Protein AF-C6S776-F1 (afdb_monomer_lite)

Sequence (290 aa):
MRRICRQISAYKSDSSRKRRAVGCPQRRYPGGKRRLPNLFGQRRLLGRYQPFKKRGGGILFDLQQLADKKVDLILHPSSLNYHVIPKGADFSDNDFVRHFETLVEGRYYIANAWTKIVRREIIIKNNLFFPKGYIHEDFPYSLQLARFIKTFAFYDNPFYQYRVLGNSISHNIKYKNFSDMLAHLDRGVDFLVENKNSPIYGGLQKFVFDNIGYLRSILVRLYFSKNIIVIYRKYFSFKEKCRKIFGAKAIRPVFIGKTAFIIGLPILRLLVPPMLYPAIKAVYQKFFSE

Foldseek 3Di:
DVVVVVVVPPPDDDPDDDDDDDDDDDDDDDDDDPDDDDPPVPPPPPPPDDPPPPPPDDDVVVVVVVVVVVFFKEFEAAPVGDFDQPPPDDCPVQFCLVCLQVCVVSVSQALAPVRMDGDVCLCVVVVLDFDPPAPSSSLLSSLVSSLRGGGYYYDYDHPDYDDDDCPDCVNDQDPRNLVRLLVSLLVLVVVLVVCVVRSNSNSSVSNSLVSLVVSQVSLLVCCVPPCNLVSVVSNVVSLVVCCVVPNPVVSVVSDDDPVNVVVVNCVCVVPDPPVCVVVVVVVCCVRPVD

Radius of gyration: 23.35 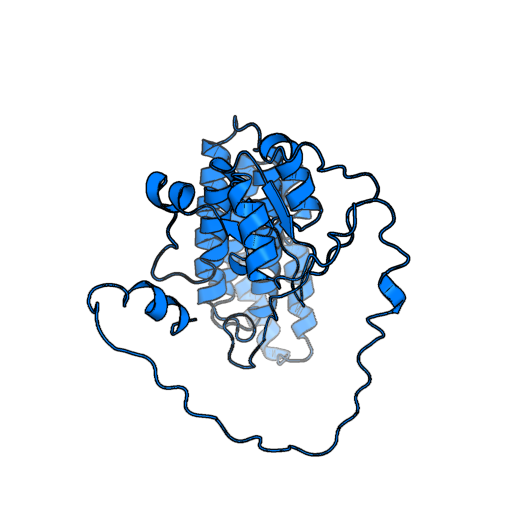Å; chains: 1; bounding box: 56×58×62 Å

pLDDT: mean 73.8, std 25.46, range [22.41, 98.31]

Structure (mmCIF, N/CA/C/O backbone):
data_AF-C6S776-F1
#
_entry.id   AF-C6S776-F1
#
loop_
_atom_site.group_PDB
_atom_site.id
_atom_site.type_symbol
_atom_site.label_atom_id
_atom_site.label_alt_id
_atom_site.label_comp_id
_atom_site.label_asym_id
_atom_site.label_entity_id
_atom_site.label_seq_id
_atom_site.pdbx_PDB_ins_code
_atom_site.Cartn_x
_atom_site.Cartn_y
_atom_site.Cartn_z
_atom_site.occupancy
_atom_site.B_iso_or_equiv
_atom_site.auth_seq_id
_atom_site.auth_comp_id
_atom_site.auth_asym_id
_atom_site.auth_atom_id
_atom_site.pdbx_PDB_model_num
ATOM 1 N N . MET A 1 1 ? -0.048 -20.567 -3.537 1.00 38.09 1 MET A N 1
ATOM 2 C CA . MET A 1 1 ? -1.246 -19.695 -3.549 1.00 38.09 1 MET A CA 1
ATOM 3 C C . MET A 1 1 ? -2.520 -20.383 -4.054 1.00 38.09 1 MET A C 1
ATOM 5 O O . MET A 1 1 ? -3.527 -20.264 -3.378 1.00 38.09 1 MET A O 1
ATOM 9 N N . ARG A 1 2 ? -2.505 -21.212 -5.118 1.00 25.17 2 ARG A N 1
ATOM 10 C CA . ARG A 1 2 ? -3.719 -21.915 -5.621 1.00 25.17 2 ARG A CA 1
ATOM 11 C C . ARG A 1 2 ? -4.410 -22.910 -4.658 1.00 25.17 2 ARG A C 1
ATOM 13 O O . ARG A 1 2 ? -5.533 -23.313 -4.934 1.00 25.17 2 ARG A O 1
ATOM 20 N N . ARG A 1 3 ? -3.780 -23.307 -3.542 1.00 25.11 3 ARG A N 1
ATOM 21 C CA . ARG A 1 3 ? -4.387 -24.207 -2.533 1.00 25.11 3 ARG A CA 1
ATOM 22 C C . ARG A 1 3 ? -5.095 -23.492 -1.373 1.00 25.11 3 ARG A C 1
ATOM 24 O O . ARG A 1 3 ? -5.920 -24.125 -0.734 1.00 25.11 3 ARG A O 1
ATOM 31 N N . ILE A 1 4 ? -4.843 -22.199 -1.139 1.00 35.41 4 ILE A N 1
ATOM 32 C CA . ILE A 1 4 ? -5.468 -21.463 -0.020 1.00 35.41 4 ILE A CA 1
ATOM 33 C C . ILE A 1 4 ? -6.877 -20.974 -0.405 1.00 35.41 4 ILE A C 1
ATOM 35 O O . ILE A 1 4 ? -7.789 -21.022 0.411 1.00 35.41 4 ILE A O 1
ATOM 39 N N . CYS A 1 5 ? -7.126 -20.660 -1.683 1.00 28.23 5 CYS A N 1
ATOM 40 C CA . CYS A 1 5 ? -8.466 -20.275 -2.151 1.00 28.23 5 CYS A CA 1
ATOM 41 C C . CYS A 1 5 ? -9.499 -21.419 -2.154 1.00 28.23 5 CYS A C 1
ATOM 43 O O . CYS A 1 5 ? -10.692 -21.144 -2.238 1.00 28.23 5 CYS A O 1
ATOM 45 N N . ARG A 1 6 ? -9.090 -22.696 -2.054 1.00 25.09 6 ARG A N 1
ATOM 46 C CA . ARG A 1 6 ? -10.046 -23.823 -2.020 1.00 25.09 6 ARG A CA 1
ATOM 47 C C . ARG A 1 6 ? -10.704 -24.034 -0.654 1.00 25.09 6 ARG A C 1
ATOM 49 O O . ARG A 1 6 ? -11.762 -24.646 -0.607 1.00 25.09 6 ARG A O 1
ATOM 56 N N . GLN A 1 7 ? -10.146 -23.500 0.434 1.00 27.08 7 GLN A N 1
ATOM 57 C CA . GLN A 1 7 ? -10.727 -23.690 1.772 1.00 27.08 7 GLN A CA 1
ATOM 58 C C . GLN A 1 7 ? -11.920 -22.775 2.082 1.00 27.08 7 GLN A C 1
ATOM 60 O O . GLN A 1 7 ? -12.657 -23.057 3.018 1.00 27.08 7 GLN A O 1
ATOM 65 N N . ILE A 1 8 ? -12.175 -21.739 1.276 1.00 29.45 8 ILE A N 1
ATOM 66 C CA . ILE A 1 8 ? -13.317 -20.828 1.486 1.00 29.45 8 ILE A CA 1
ATOM 67 C C . ILE A 1 8 ? -14.563 -21.273 0.688 1.00 29.45 8 ILE A C 1
ATOM 69 O O . ILE A 1 8 ? -15.671 -20.853 0.994 1.00 29.45 8 ILE A O 1
ATOM 73 N N . SER A 1 9 ? -14.425 -22.190 -0.281 1.00 27.20 9 SER A N 1
ATOM 74 C CA . SER A 1 9 ? -15.539 -22.632 -1.144 1.00 27.20 9 SER A CA 1
ATOM 75 C C . SER A 1 9 ? -16.202 -23.958 -0.731 1.00 27.20 9 SER A C 1
ATOM 77 O O . SER A 1 9 ? -17.130 -24.387 -1.409 1.00 27.20 9 SER A O 1
ATOM 79 N N . ALA A 1 10 ? -15.750 -24.615 0.343 1.00 26.83 10 ALA A N 1
ATOM 80 C CA . ALA A 1 10 ? -16.214 -25.955 0.735 1.00 26.83 10 ALA A CA 1
ATOM 81 C C . ALA A 1 10 ? -17.032 -25.995 2.043 1.00 26.83 10 ALA A C 1
ATOM 83 O O . ALA A 1 10 ? -17.174 -27.053 2.641 1.00 26.83 10 ALA A O 1
ATOM 84 N N . TYR A 1 11 ? -17.580 -24.862 2.495 1.00 28.94 11 TYR A N 1
ATOM 85 C CA . TYR A 1 11 ? -18.523 -24.808 3.623 1.00 28.94 11 TYR A CA 1
ATOM 86 C C . TYR A 1 11 ? -19.949 -24.541 3.118 1.00 28.94 11 TYR A C 1
ATOM 88 O O . TYR A 1 11 ? -20.577 -23.528 3.417 1.00 28.94 11 TYR A O 1
ATOM 96 N N . LYS A 1 12 ? -20.453 -25.462 2.298 1.00 33.00 12 LYS A N 1
ATOM 97 C CA . LYS A 1 12 ? -21.887 -25.716 2.131 1.00 33.00 12 LYS A CA 1
ATOM 98 C C . LYS A 1 12 ? -22.062 -27.232 2.192 1.00 33.00 12 LYS A C 1
ATOM 100 O O . LYS A 1 12 ? -21.299 -27.935 1.543 1.00 33.00 12 LYS A O 1
ATOM 105 N N . SER A 1 13 ? -23.027 -27.654 3.011 1.00 33.06 13 SER A N 1
ATOM 106 C CA . SER A 1 13 ? -23.414 -29.030 3.363 1.00 33.06 13 SER A CA 1
ATOM 107 C C . SER A 1 13 ? -22.316 -29.896 3.989 1.00 33.06 13 SER A C 1
ATOM 109 O O . SER A 1 13 ? -21.469 -30.420 3.279 1.00 33.06 13 SER A O 1
ATOM 111 N N . ASP A 1 14 ? -22.350 -30.074 5.311 1.00 26.23 14 ASP A N 1
ATOM 112 C CA . ASP A 1 14 ? -22.746 -31.366 5.894 1.00 26.23 14 ASP A CA 1
ATOM 113 C C . ASP A 1 14 ? -22.776 -31.252 7.430 1.00 26.23 14 ASP A C 1
ATOM 115 O O . ASP A 1 14 ? -21.751 -31.182 8.114 1.00 26.23 14 ASP A O 1
ATOM 119 N N . SER A 1 15 ? -23.982 -31.160 7.977 1.00 31.05 15 SER A N 1
ATOM 120 C CA . SER A 1 15 ? -24.257 -31.168 9.408 1.00 31.05 15 SER A CA 1
ATOM 121 C C . SER A 1 15 ? -24.559 -32.597 9.846 1.00 31.05 15 SER A C 1
ATOM 123 O O . SER A 1 15 ? -25.720 -32.944 10.016 1.00 31.05 15 SER A O 1
ATOM 125 N N . SER A 1 16 ? -23.534 -33.434 10.015 1.00 30.77 16 SER A N 1
ATOM 126 C CA . SER A 1 16 ? -23.521 -34.550 10.977 1.00 30.77 16 SER A CA 1
ATOM 127 C C . SER A 1 16 ? -22.257 -35.402 10.819 1.00 30.77 16 SER A C 1
ATOM 129 O O . SER A 1 16 ? -22.115 -36.139 9.854 1.00 30.77 16 SER A O 1
ATOM 131 N N . ARG A 1 17 ? -21.346 -35.383 11.804 1.00 28.30 17 ARG A N 1
ATOM 132 C CA . ARG A 1 17 ? -20.657 -36.607 12.269 1.00 28.30 17 ARG A CA 1
ATOM 133 C C . ARG A 1 17 ? -19.819 -36.365 13.522 1.00 28.30 17 ARG A C 1
ATOM 135 O O . ARG A 1 17 ? -19.062 -35.408 13.641 1.00 28.30 17 ARG A O 1
ATOM 142 N N . LYS A 1 18 ? -20.032 -37.273 14.474 1.00 30.34 18 LYS A N 1
ATOM 143 C CA . LYS A 1 18 ? -19.481 -37.328 15.830 1.00 30.34 18 LYS A CA 1
ATOM 144 C C . LYS A 1 18 ? -17.962 -37.571 15.842 1.00 30.34 18 LYS A C 1
ATOM 146 O O . LYS A 1 18 ? -17.399 -38.191 14.946 1.00 30.34 18 LYS A O 1
ATOM 151 N N . ARG A 1 19 ? -17.349 -37.109 16.936 1.00 32.25 19 ARG A N 1
ATOM 152 C CA . ARG A 1 19 ? -15.946 -37.254 17.365 1.00 32.25 19 ARG A CA 1
ATOM 153 C C . ARG A 1 19 ? -15.380 -38.673 17.190 1.00 32.25 19 ARG A C 1
ATOM 155 O O . ARG A 1 19 ? -16.006 -39.618 17.658 1.00 32.25 19 ARG A O 1
ATOM 162 N N . ARG A 1 20 ? -14.125 -38.779 16.730 1.00 24.38 20 ARG A N 1
ATOM 163 C CA . ARG A 1 20 ? -13.103 -39.705 17.270 1.00 24.38 20 ARG A CA 1
ATOM 164 C C . ARG A 1 20 ? -11.722 -39.055 17.171 1.00 24.38 20 ARG A C 1
ATOM 166 O O . ARG A 1 20 ? -11.299 -38.652 16.093 1.00 24.38 20 ARG A O 1
ATOM 173 N N . ALA A 1 21 ? -11.049 -38.936 18.312 1.00 28.30 21 ALA A N 1
ATOM 174 C CA . ALA A 1 21 ? -9.637 -38.595 18.388 1.00 28.30 21 ALA A CA 1
ATOM 175 C C . ALA A 1 21 ? -8.820 -39.830 17.988 1.00 28.30 21 ALA A C 1
ATOM 177 O O . ALA A 1 21 ? -9.004 -40.898 18.567 1.00 28.30 21 ALA A O 1
ATOM 178 N N . VAL A 1 22 ? -7.935 -39.685 17.005 1.00 27.81 22 VAL A N 1
ATOM 179 C CA . VAL A 1 22 ? -6.934 -40.699 16.663 1.00 27.81 22 VAL A CA 1
ATOM 180 C C . VAL A 1 22 ? -5.573 -40.037 16.837 1.00 27.81 22 VAL A C 1
ATOM 182 O O . VAL A 1 22 ? -5.270 -39.041 16.179 1.00 27.81 22 VAL A O 1
ATOM 185 N N . GLY A 1 23 ? -4.801 -40.540 17.801 1.00 26.55 23 GLY A N 1
ATOM 186 C CA . GLY A 1 23 ? -3.455 -40.069 18.107 1.00 26.55 23 GLY A CA 1
ATOM 187 C C . GLY A 1 23 ? -2.515 -40.269 16.920 1.00 26.55 23 GLY A C 1
ATOM 188 O O . GLY A 1 23 ? -2.548 -41.305 16.261 1.00 26.55 23 GLY A O 1
ATOM 189 N N . CYS A 1 24 ? -1.675 -39.270 16.649 1.00 22.45 24 CYS A N 1
ATOM 190 C CA . CYS A 1 24 ? -0.656 -39.339 15.606 1.00 22.45 24 CYS A CA 1
ATOM 191 C C . CYS A 1 24 ? 0.729 -39.505 16.267 1.00 22.45 24 CYS A C 1
ATOM 193 O O . CYS A 1 24 ? 1.030 -38.766 17.210 1.00 22.45 24 CYS A O 1
ATOM 195 N N . PRO A 1 25 ? 1.563 -40.466 15.829 1.00 23.92 25 PRO A N 1
ATOM 196 C CA . PRO A 1 25 ? 2.769 -40.861 16.548 1.00 23.92 25 PRO A CA 1
ATOM 197 C C . PRO A 1 25 ? 3.911 -39.852 16.373 1.00 23.92 25 PRO A C 1
ATOM 199 O O . PRO A 1 25 ? 4.156 -39.328 15.285 1.00 23.92 25 PRO A O 1
ATOM 202 N N . GLN A 1 26 ? 4.652 -39.609 17.458 1.00 25.73 26 GLN A N 1
ATOM 203 C CA . GLN A 1 26 ? 5.865 -38.794 17.449 1.00 25.73 26 GLN A CA 1
ATOM 204 C C . GLN A 1 26 ? 6.984 -39.503 16.668 1.00 25.73 26 GLN A C 1
ATOM 206 O O . GLN A 1 26 ? 7.500 -40.526 17.112 1.00 25.73 26 GLN A O 1
ATOM 211 N N . ARG A 1 27 ? 7.422 -38.932 15.538 1.00 25.22 27 ARG A N 1
ATOM 212 C CA . ARG A 1 27 ? 8.722 -39.261 14.930 1.00 25.22 27 ARG A CA 1
ATOM 213 C C . ARG A 1 27 ? 9.758 -38.214 15.337 1.00 25.22 27 ARG A C 1
ATOM 215 O O . ARG A 1 27 ? 9.627 -37.038 15.002 1.00 25.22 27 ARG A O 1
ATOM 222 N N . ARG A 1 28 ? 10.782 -38.661 16.072 1.00 22.41 28 ARG A N 1
ATOM 223 C CA . ARG A 1 28 ? 11.997 -37.901 16.402 1.00 22.41 28 ARG A CA 1
ATOM 224 C C . ARG A 1 28 ? 12.829 -37.683 15.132 1.00 22.41 28 ARG A C 1
ATOM 226 O O . ARG A 1 28 ? 13.089 -38.642 14.414 1.00 22.41 28 ARG A O 1
ATOM 233 N N . TYR A 1 29 ? 13.296 -36.455 14.908 1.00 26.42 29 TYR A N 1
ATOM 234 C CA . TYR A 1 29 ? 14.430 -36.165 14.022 1.00 26.42 29 TYR A CA 1
ATOM 235 C C . TYR A 1 29 ? 15.621 -35.685 14.871 1.00 26.42 29 TYR A C 1
ATOM 237 O O . TYR A 1 29 ? 15.409 -34.910 15.810 1.00 26.42 29 TYR A O 1
ATOM 245 N N . PRO A 1 30 ? 16.853 -36.140 14.586 1.00 26.75 30 PRO A N 1
ATOM 246 C CA . PRO A 1 30 ? 18.028 -35.824 15.388 1.00 26.75 30 PRO A CA 1
ATOM 247 C C . PRO A 1 30 ? 18.670 -34.482 14.997 1.00 26.75 30 PRO A C 1
ATOM 249 O O . PRO A 1 30 ? 18.695 -34.104 13.831 1.00 26.75 30 PRO A O 1
ATOM 252 N N . GLY A 1 31 ? 19.240 -33.808 16.003 1.00 27.97 31 GLY A N 1
ATOM 253 C CA . GLY A 1 31 ? 20.513 -33.078 15.916 1.00 27.97 31 GLY A CA 1
ATOM 254 C C . GLY A 1 31 ? 20.610 -31.829 15.031 1.00 27.97 31 GLY A C 1
ATOM 255 O O . GLY A 1 31 ? 20.938 -31.910 13.856 1.00 27.97 31 GLY A O 1
ATOM 256 N N . GLY A 1 32 ? 20.499 -30.645 15.645 1.00 25.02 32 GLY A N 1
ATOM 257 C CA . GLY A 1 32 ? 20.933 -29.387 15.030 1.00 25.02 32 GLY A CA 1
ATOM 258 C C . GLY A 1 32 ? 20.619 -28.164 15.887 1.00 25.02 32 GLY A C 1
ATOM 259 O O . GLY A 1 32 ? 19.735 -27.380 15.549 1.00 25.02 32 GLY A O 1
ATOM 260 N N . LYS A 1 33 ? 21.319 -27.990 17.018 1.00 28.94 33 LYS A N 1
ATOM 261 C CA . LYS A 1 33 ? 21.224 -26.783 17.860 1.00 28.94 33 LYS A CA 1
ATOM 262 C C . LYS A 1 33 ? 21.763 -25.562 17.095 1.00 28.94 33 LYS A C 1
ATOM 264 O O . LYS A 1 33 ? 22.915 -25.182 17.268 1.00 28.94 33 LYS A O 1
ATOM 269 N N . ARG A 1 34 ? 20.924 -24.893 16.302 1.00 24.20 34 ARG A N 1
ATOM 270 C CA . ARG A 1 34 ? 21.099 -23.459 16.029 1.00 24.20 34 ARG A CA 1
ATOM 271 C C . ARG A 1 34 ? 20.342 -22.699 17.111 1.00 24.20 34 ARG A C 1
ATOM 273 O O . ARG A 1 34 ? 19.115 -22.728 17.143 1.00 24.20 34 ARG A O 1
ATOM 280 N N . ARG A 1 35 ? 21.088 -22.089 18.039 1.00 23.64 35 ARG A N 1
ATOM 281 C CA . ARG A 1 35 ? 20.545 -21.200 19.075 1.00 23.64 35 ARG A CA 1
ATOM 282 C C . ARG A 1 35 ? 19.660 -20.154 18.392 1.00 23.64 35 ARG A C 1
ATOM 284 O O . ARG A 1 35 ? 20.151 -19.360 17.595 1.00 23.64 35 ARG A O 1
ATOM 291 N N . LEU A 1 36 ? 18.364 -20.180 18.697 1.00 26.52 36 LEU A N 1
ATOM 292 C CA . LEU A 1 36 ? 17.464 -19.056 18.457 1.00 26.52 36 LEU A CA 1
ATOM 293 C C . LEU A 1 36 ? 18.088 -17.821 19.130 1.00 26.52 36 LEU A C 1
ATOM 295 O O . LEU A 1 36 ? 18.464 -17.926 20.301 1.00 26.52 36 LEU A O 1
ATOM 299 N N . PRO A 1 37 ? 18.223 -16.671 18.450 1.00 28.97 37 PRO A N 1
ATOM 300 C CA . PRO A 1 37 ? 18.569 -15.435 19.133 1.00 28.97 37 PRO A CA 1
ATOM 301 C C . PRO A 1 37 ? 17.553 -15.191 20.256 1.00 28.97 37 PRO A C 1
ATOM 303 O O . PRO A 1 37 ? 16.345 -15.301 20.047 1.00 28.97 37 PRO A O 1
ATOM 306 N N . ASN A 1 38 ? 18.071 -14.939 21.457 1.00 26.30 38 ASN A N 1
ATOM 307 C CA . ASN A 1 38 ? 17.354 -14.813 22.723 1.00 26.30 38 ASN A CA 1
ATOM 308 C C . ASN A 1 38 ? 16.013 -14.053 22.622 1.00 26.30 38 ASN A C 1
ATOM 310 O O . ASN A 1 38 ? 15.984 -12.826 22.699 1.00 26.30 38 ASN A O 1
ATOM 314 N N . LEU A 1 39 ? 14.891 -14.785 22.613 1.00 32.22 39 LEU A N 1
ATOM 315 C CA . LEU A 1 39 ? 13.539 -14.235 22.824 1.00 32.22 39 LEU A CA 1
ATOM 316 C C . LEU A 1 39 ? 13.369 -13.555 24.201 1.00 32.22 39 LEU A C 1
ATOM 318 O O . LEU A 1 39 ? 12.429 -12.793 24.410 1.00 32.22 39 LEU A O 1
ATOM 322 N N . PHE A 1 40 ? 14.272 -13.815 25.151 1.00 27.69 40 PHE A N 1
ATOM 323 C CA . PHE A 1 40 ? 14.216 -13.251 26.503 1.00 27.69 40 PHE A CA 1
ATOM 324 C C . PHE A 1 40 ? 14.767 -11.818 26.613 1.00 27.69 40 PHE A C 1
ATOM 326 O O . PHE A 1 40 ? 14.372 -11.094 27.525 1.00 27.69 40 PHE A O 1
ATOM 333 N N . GLY A 1 41 ? 15.618 -11.370 25.681 1.00 26.12 41 GLY A N 1
ATOM 334 C CA . GLY A 1 41 ? 16.261 -10.048 25.749 1.00 26.12 41 GLY A CA 1
ATOM 335 C C . GLY A 1 41 ? 15.353 -8.863 25.391 1.00 26.12 41 GLY A C 1
ATOM 336 O O . GLY A 1 41 ? 15.684 -7.722 25.694 1.00 26.12 41 GLY A O 1
ATOM 337 N N . GLN A 1 42 ? 14.192 -9.108 24.778 1.00 34.41 42 GLN A N 1
ATOM 338 C CA . GLN A 1 42 ? 13.329 -8.055 24.220 1.00 34.41 42 GLN A CA 1
ATOM 339 C C . GLN A 1 42 ? 12.180 -7.609 25.135 1.00 34.41 42 GLN A C 1
ATOM 341 O O . GLN A 1 42 ? 11.510 -6.624 24.835 1.00 34.41 42 GLN A O 1
ATOM 346 N N . ARG A 1 43 ? 11.977 -8.253 26.294 1.00 32.41 43 ARG A N 1
ATOM 347 C CA . ARG A 1 43 ? 10.962 -7.811 27.272 1.00 32.41 43 ARG A CA 1
ATOM 348 C C . ARG A 1 43 ? 11.280 -6.461 27.922 1.00 32.41 43 ARG A C 1
ATOM 350 O O . ARG A 1 43 ? 10.382 -5.839 28.474 1.00 32.41 43 ARG A O 1
ATOM 357 N N . ARG A 1 44 ? 12.536 -6.005 27.868 1.00 28.81 44 ARG A N 1
ATOM 358 C CA . ARG A 1 44 ? 13.009 -4.831 28.620 1.00 28.81 44 ARG A CA 1
ATOM 359 C C . ARG A 1 44 ? 12.852 -3.491 27.875 1.00 28.81 44 ARG A C 1
ATOM 361 O O . ARG A 1 44 ? 13.125 -2.456 28.463 1.00 28.81 44 ARG A O 1
ATOM 368 N N . LEU A 1 45 ? 12.389 -3.492 26.618 1.00 32.53 45 LEU A N 1
ATOM 369 C CA . LEU A 1 45 ? 12.264 -2.276 25.787 1.00 32.53 45 LEU A CA 1
ATOM 370 C C . LEU A 1 45 ? 10.810 -1.838 25.506 1.00 32.53 45 LEU A C 1
ATOM 372 O O . LEU A 1 45 ? 10.592 -0.827 24.847 1.00 32.53 45 LEU A O 1
ATOM 376 N N . LEU A 1 46 ? 9.812 -2.560 26.025 1.00 39.53 46 LEU A N 1
ATOM 377 C CA . LEU A 1 46 ? 8.377 -2.348 25.761 1.00 39.53 46 LEU A CA 1
ATOM 378 C C . LEU A 1 46 ? 7.670 -1.606 26.910 1.00 39.53 46 LEU A C 1
ATOM 380 O O . LEU A 1 46 ? 6.644 -2.042 27.419 1.00 39.53 46 LEU A O 1
ATOM 384 N N . GLY A 1 47 ? 8.236 -0.485 27.355 1.00 28.64 47 GLY A N 1
ATOM 385 C CA . GLY A 1 47 ? 7.779 0.232 28.552 1.00 28.64 47 GLY A CA 1
ATOM 386 C C . GLY A 1 47 ? 6.502 1.076 28.426 1.00 28.64 47 GLY A C 1
ATOM 387 O O . GLY A 1 47 ? 6.240 1.843 29.345 1.00 28.64 47 GLY A O 1
ATOM 388 N N . ARG A 1 48 ? 5.729 1.024 27.327 1.00 33.53 48 ARG A N 1
ATOM 389 C CA . ARG A 1 48 ? 4.575 1.939 27.127 1.00 33.53 48 ARG A CA 1
ATOM 390 C C . ARG A 1 48 ? 3.336 1.361 26.433 1.00 33.53 48 ARG A C 1
ATOM 392 O O . ARG A 1 48 ? 2.508 2.117 25.953 1.00 33.53 48 ARG A O 1
ATOM 399 N N . TYR A 1 49 ? 3.162 0.046 26.439 1.00 39.31 49 TYR A N 1
ATOM 400 C CA . TYR A 1 49 ? 1.845 -0.562 26.221 1.00 39.31 49 TYR A CA 1
ATOM 401 C C . TYR A 1 49 ? 1.603 -1.534 27.362 1.00 39.31 49 TYR A C 1
ATOM 403 O O . TYR A 1 49 ? 2.543 -2.217 27.774 1.00 39.31 49 TYR A O 1
ATOM 411 N N . GLN A 1 50 ? 0.380 -1.577 27.907 1.00 36.00 50 GLN A N 1
ATOM 412 C CA . GLN A 1 50 ? 0.041 -2.608 28.882 1.00 36.00 50 GLN A CA 1
ATOM 413 C C . GLN A 1 50 ? 0.358 -3.957 28.231 1.00 36.00 50 GLN A C 1
ATOM 415 O O . GLN A 1 50 ? -0.281 -4.293 27.231 1.00 36.00 50 GLN A O 1
ATOM 420 N N . PRO A 1 51 ? 1.331 -4.732 28.747 1.00 37.38 51 PRO A N 1
ATOM 421 C CA . PRO A 1 51 ? 1.537 -6.070 28.240 1.00 37.38 51 PRO A CA 1
ATOM 422 C C . PRO A 1 51 ? 0.203 -6.779 28.412 1.00 37.38 51 PRO A C 1
ATOM 424 O O . PRO A 1 51 ? -0.320 -6.819 29.530 1.00 37.38 51 PRO A O 1
ATOM 427 N N . PHE A 1 52 ? -0.374 -7.291 27.319 1.00 42.81 52 PHE A N 1
ATOM 428 C CA . PHE A 1 52 ? -1.557 -8.130 27.426 1.00 42.81 52 PHE A CA 1
ATOM 429 C C . PHE A 1 52 ? -1.129 -9.324 28.279 1.00 42.81 52 PHE A C 1
ATOM 431 O O . PHE A 1 52 ? -0.387 -10.210 27.845 1.00 42.81 52 PHE A O 1
ATOM 438 N N . LYS A 1 53 ? -1.476 -9.255 29.567 1.00 44.22 53 LYS A N 1
ATOM 439 C CA . LYS A 1 53 ? -1.193 -10.276 30.568 1.00 44.22 53 LYS A CA 1
ATOM 440 C C . LYS A 1 53 ? -1.723 -11.562 29.946 1.00 44.22 53 LYS A C 1
ATOM 442 O O . LYS A 1 53 ? -2.881 -11.563 29.544 1.00 44.22 53 LYS A O 1
ATOM 447 N N . LYS A 1 54 ? -0.899 -12.610 29.801 1.00 44.28 54 LYS A N 1
ATOM 448 C CA . LYS A 1 54 ? -1.356 -13.921 29.303 1.00 44.28 54 LYS A CA 1
ATOM 449 C C . LYS A 1 54 ? -2.579 -14.339 30.127 1.00 44.28 54 LYS A C 1
ATOM 451 O O . LYS A 1 54 ? -2.425 -14.859 31.229 1.00 44.28 54 LYS A O 1
ATOM 456 N N . ARG A 1 55 ? -3.786 -14.081 29.627 1.00 51.66 55 ARG A N 1
ATOM 457 C CA . ARG A 1 55 ? -5.041 -14.421 30.295 1.00 51.66 55 ARG A CA 1
ATOM 458 C C . ARG A 1 55 ? -5.410 -15.827 29.861 1.00 51.66 55 ARG A C 1
ATOM 460 O O . ARG A 1 55 ? -6.290 -15.960 29.039 1.00 51.66 55 ARG A O 1
ATOM 467 N N . GLY A 1 56 ? -4.687 -16.843 30.337 1.00 53.84 56 GLY A N 1
ATOM 468 C CA . GLY A 1 56 ? -5.073 -18.270 30.378 1.00 53.84 56 GLY A CA 1
ATOM 469 C C . GLY A 1 56 ? -5.568 -19.027 29.119 1.00 53.84 56 GLY A C 1
ATOM 470 O O . GLY A 1 56 ? -5.401 -20.239 29.087 1.00 53.84 56 GLY A O 1
ATOM 471 N N . GLY A 1 57 ? -6.141 -18.396 28.087 1.00 67.00 57 GLY A N 1
ATOM 472 C CA . GLY A 1 57 ? -6.995 -19.020 27.066 1.00 67.00 57 GLY A CA 1
ATOM 473 C C . GLY A 1 57 ? -6.378 -19.191 25.673 1.00 67.00 57 GLY A C 1
ATOM 474 O O . GLY A 1 57 ? -7.035 -19.700 24.769 1.00 67.00 57 GLY A O 1
ATOM 475 N N . GLY A 1 58 ? -5.115 -18.806 25.476 1.00 83.62 58 GLY A N 1
ATOM 476 C CA . GLY A 1 58 ? -4.421 -18.940 24.189 1.00 83.62 58 GLY A CA 1
ATOM 477 C C . GLY A 1 58 ? -4.803 -17.884 23.141 1.00 83.62 58 GLY A C 1
ATOM 478 O O . GLY A 1 58 ? -5.653 -17.029 23.361 1.00 83.62 58 GLY A O 1
ATOM 479 N N . ILE A 1 59 ? -4.153 -17.946 21.973 1.00 87.12 59 ILE A N 1
ATOM 480 C CA . ILE A 1 59 ? -4.208 -16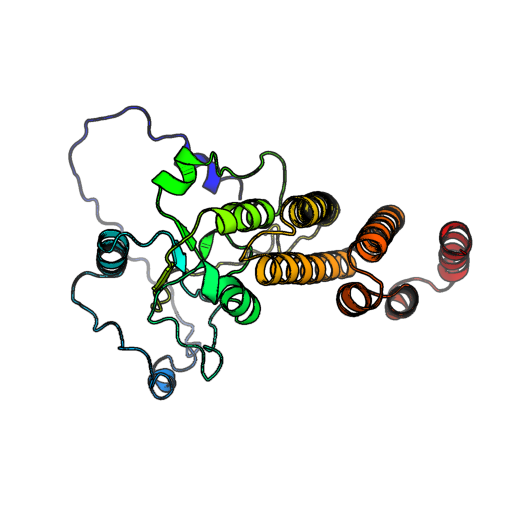.894 20.937 1.00 87.12 59 ILE A CA 1
ATOM 481 C C . ILE A 1 59 ? -5.637 -16.605 20.458 1.00 87.12 59 ILE A C 1
ATOM 483 O O . ILE A 1 59 ? -6.023 -15.448 20.339 1.00 87.12 59 ILE A O 1
ATOM 487 N N . LEU A 1 60 ? -6.437 -17.645 20.200 1.00 88.94 60 LEU A N 1
ATOM 488 C CA . LEU A 1 60 ? -7.810 -17.466 19.713 1.00 88.94 60 LEU A CA 1
ATOM 489 C C . LEU A 1 60 ? -8.713 -16.800 20.756 1.00 88.94 60 LEU A C 1
ATOM 491 O O . LEU A 1 60 ? -9.571 -16.006 20.389 1.00 88.94 60 LEU A O 1
ATOM 495 N N . PHE A 1 61 ? -8.495 -17.079 22.041 1.00 90.06 61 PHE A N 1
ATOM 496 C CA . PHE A 1 61 ? -9.231 -16.434 23.126 1.00 90.06 61 PHE A CA 1
ATOM 497 C C . PHE A 1 61 ? -8.877 -14.947 23.247 1.00 90.06 61 PHE A C 1
ATOM 499 O O . PHE A 1 61 ? -9.762 -14.111 23.420 1.00 90.06 61 PHE A O 1
ATOM 506 N N . ASP A 1 62 ? -7.597 -14.592 23.110 1.00 88.44 62 ASP A N 1
ATOM 507 C CA . ASP A 1 62 ? -7.182 -13.186 23.103 1.00 88.44 62 ASP A CA 1
ATOM 508 C C . ASP A 1 62 ? -7.781 -12.428 21.904 1.00 88.44 62 ASP A C 1
ATOM 510 O O . ASP A 1 62 ? -8.288 -11.316 22.057 1.00 88.44 62 ASP A O 1
ATOM 514 N N . LEU A 1 63 ? -7.765 -13.044 20.716 1.00 89.69 63 LEU A N 1
ATOM 515 C CA . LEU A 1 63 ? -8.366 -12.472 19.509 1.00 89.69 63 LEU A CA 1
ATOM 516 C C . LEU A 1 63 ? -9.887 -12.328 19.635 1.00 89.69 63 LEU A C 1
ATOM 518 O O . LEU A 1 63 ? -10.427 -11.314 19.198 1.00 89.69 63 LEU A O 1
ATOM 522 N N . GLN A 1 64 ? -10.567 -13.293 20.263 1.00 89.75 64 GLN A N 1
ATOM 523 C CA . GLN A 1 64 ? -12.001 -13.204 20.538 1.00 89.75 64 GLN A CA 1
ATOM 524 C C . GLN A 1 64 ? -12.314 -12.019 21.457 1.00 89.75 64 GLN A C 1
ATOM 526 O O . GLN A 1 64 ? -13.188 -11.228 21.129 1.00 89.75 64 GLN A O 1
ATOM 531 N N . GLN A 1 65 ? -11.543 -11.809 22.530 1.00 90.44 65 GLN A N 1
ATOM 532 C CA . GLN A 1 65 ? -11.726 -10.642 23.405 1.00 90.44 65 GLN A CA 1
ATOM 533 C C . GLN A 1 65 ? -11.559 -9.310 22.657 1.00 90.44 65 GLN A C 1
ATOM 535 O O . GLN A 1 65 ? -12.252 -8.341 22.963 1.00 90.44 65 GLN A O 1
ATOM 540 N N . LEU A 1 66 ? -10.639 -9.229 21.690 1.00 88.06 66 LEU A N 1
ATOM 541 C CA . LEU A 1 66 ? -10.506 -8.043 20.837 1.00 88.06 66 LEU A CA 1
ATOM 542 C C . LEU A 1 66 ? -11.704 -7.895 19.892 1.00 88.06 66 LEU A C 1
ATOM 544 O O . LEU A 1 66 ? -12.227 -6.794 19.743 1.00 88.06 66 LEU A O 1
ATOM 548 N N . ALA A 1 67 ? -12.173 -8.992 19.297 1.00 87.44 67 ALA A N 1
ATOM 549 C CA . ALA A 1 67 ? -13.348 -8.991 18.431 1.00 87.44 67 ALA A CA 1
ATOM 550 C C . ALA A 1 67 ? -14.634 -8.593 19.183 1.00 87.44 67 ALA A C 1
ATOM 552 O O . ALA A 1 67 ? -15.444 -7.836 18.645 1.00 87.44 67 ALA A O 1
ATOM 553 N N . ASP A 1 68 ? -14.789 -9.018 20.439 1.00 89.94 68 ASP A N 1
ATOM 554 C CA . ASP A 1 68 ? -15.936 -8.702 21.301 1.00 89.94 68 ASP A CA 1
ATOM 555 C C . ASP A 1 68 ? -16.020 -7.208 21.637 1.00 89.94 68 ASP A C 1
ATOM 557 O O . ASP A 1 68 ? -17.114 -6.662 21.782 1.00 89.94 68 ASP A O 1
ATOM 561 N N . LYS A 1 69 ? -14.879 -6.500 21.650 1.00 89.56 69 LYS A N 1
ATOM 562 C CA . LYS A 1 69 ? -14.839 -5.026 21.732 1.00 89.56 69 LYS A CA 1
ATOM 563 C C . LYS A 1 69 ? -15.366 -4.338 20.473 1.00 89.56 69 LYS A C 1
ATOM 565 O O . LYS A 1 69 ? -15.378 -3.114 20.413 1.00 89.56 69 LYS A O 1
ATOM 570 N N . LYS A 1 70 ? -15.790 -5.107 19.465 1.00 89.12 70 LYS A N 1
ATOM 571 C CA . LYS A 1 70 ? -16.262 -4.616 18.174 1.00 89.12 70 LYS A CA 1
ATOM 572 C C . LYS A 1 70 ? -15.237 -3.667 17.547 1.00 89.12 70 LYS A C 1
ATOM 574 O O . LYS A 1 70 ? -15.616 -2.587 17.109 1.00 89.12 70 LYS A O 1
ATOM 579 N N . VAL A 1 71 ? -13.981 -4.090 17.449 1.00 93.75 71 VAL A N 1
ATOM 580 C CA . VAL A 1 71 ? -12.998 -3.422 16.582 1.00 93.75 71 VAL A CA 1
ATOM 581 C C . VAL A 1 71 ? -13.200 -3.851 15.128 1.00 93.75 71 VAL A C 1
ATOM 583 O O . VAL A 1 71 ? -13.599 -4.986 14.856 1.00 93.75 71 VAL A O 1
ATOM 586 N N . ASP A 1 72 ? -12.945 -2.953 14.180 1.00 97.19 72 ASP A N 1
ATOM 587 C CA . ASP A 1 72 ? -13.126 -3.245 12.751 1.00 97.19 72 ASP A CA 1
ATOM 588 C C . ASP A 1 72 ? -11.941 -4.010 12.154 1.00 97.19 72 ASP A C 1
ATOM 590 O O . ASP A 1 72 ? -12.115 -4.857 11.270 1.00 97.19 72 ASP A O 1
ATOM 594 N N . LEU A 1 73 ? -10.741 -3.722 12.659 1.00 97.00 73 LEU A N 1
ATOM 595 C CA . LEU A 1 73 ? -9.479 -4.280 12.193 1.00 97.00 73 LEU A CA 1
ATOM 596 C C . LEU A 1 73 ? -8.564 -4.626 13.371 1.00 97.00 73 LEU A C 1
ATOM 598 O O . LEU A 1 73 ? -8.272 -3.782 14.208 1.00 97.00 73 LEU A O 1
ATOM 602 N N . ILE A 1 74 ? -8.027 -5.842 13.396 1.00 94.12 74 ILE A N 1
ATOM 603 C CA . ILE A 1 74 ? -6.914 -6.199 14.281 1.00 94.12 74 ILE A CA 1
ATOM 604 C C . ILE A 1 74 ? -5.658 -6.341 13.425 1.00 94.12 74 ILE A C 1
ATOM 606 O O . ILE A 1 74 ? -5.622 -7.134 12.479 1.00 94.12 74 ILE A O 1
ATOM 610 N N . LEU A 1 75 ? -4.632 -5.566 13.761 1.00 91.62 75 LEU A N 1
ATOM 611 C CA . LEU A 1 75 ? -3.302 -5.634 13.168 1.00 91.62 75 LEU A CA 1
ATOM 612 C C . LEU A 1 75 ? -2.399 -6.487 14.051 1.00 91.62 75 LEU A C 1
ATOM 614 O O . LEU A 1 75 ? -2.430 -6.377 15.275 1.00 91.62 75 LEU A O 1
ATOM 618 N N . HIS A 1 76 ? -1.571 -7.330 13.444 1.00 86.44 76 HIS A N 1
ATOM 619 C CA . HIS A 1 76 ? -0.617 -8.145 14.193 1.00 86.44 76 HIS A CA 1
ATOM 620 C C . HIS A 1 76 ? 0.723 -8.267 13.457 1.00 86.44 76 HIS A C 1
ATOM 622 O O . HIS A 1 76 ? 0.756 -8.291 12.219 1.00 86.44 76 HIS A O 1
ATOM 628 N N . PRO A 1 77 ? 1.844 -8.380 14.193 1.00 73.56 77 PRO A N 1
ATOM 629 C CA . PRO A 1 77 ? 3.144 -8.610 13.592 1.00 73.56 77 PRO A CA 1
ATOM 630 C C . PRO A 1 77 ? 3.249 -10.047 13.063 1.00 73.56 77 PRO A C 1
ATOM 632 O O . PRO A 1 77 ? 2.446 -10.937 13.370 1.00 73.56 77 PRO A O 1
ATOM 635 N N . SER A 1 78 ? 4.294 -10.298 12.280 1.00 69.50 78 SER A N 1
ATOM 636 C CA . SER A 1 78 ? 4.703 -11.663 11.921 1.00 69.50 78 SER A CA 1
ATOM 637 C C . SER A 1 78 ? 6.202 -11.839 12.011 1.00 69.50 78 SER A C 1
ATOM 639 O O . SER A 1 78 ? 6.941 -10.871 12.159 1.00 69.50 78 SER A O 1
ATOM 641 N N . SER A 1 79 ? 6.651 -13.075 11.792 1.00 63.78 79 SER A N 1
ATOM 642 C CA . SER A 1 79 ? 8.069 -13.425 11.739 1.00 63.78 79 SER A CA 1
ATOM 643 C C . SER A 1 79 ? 8.919 -12.591 10.767 1.00 63.78 79 SER A C 1
ATOM 645 O O . SER A 1 79 ? 10.122 -12.500 10.978 1.00 63.78 79 SER A O 1
ATOM 647 N N . LEU A 1 80 ? 8.340 -12.002 9.712 1.00 61.03 80 LEU A N 1
ATOM 648 C CA . LEU A 1 80 ? 9.058 -11.097 8.796 1.00 61.03 80 LEU A CA 1
ATOM 649 C C . LEU A 1 80 ? 8.841 -9.609 9.093 1.00 61.03 80 LEU A C 1
ATOM 651 O O . LEU A 1 80 ? 9.580 -8.774 8.586 1.00 61.03 80 LEU A O 1
ATOM 655 N N . ASN A 1 81 ? 7.826 -9.296 9.892 1.00 60.53 81 ASN A N 1
ATOM 656 C CA . ASN A 1 81 ? 7.290 -7.957 10.100 1.00 60.53 81 ASN A CA 1
ATOM 657 C C . ASN A 1 81 ? 7.173 -7.693 11.605 1.00 60.53 81 ASN A C 1
ATOM 659 O O . ASN A 1 81 ? 6.083 -7.457 12.126 1.00 60.53 81 ASN A O 1
ATOM 663 N N . TYR A 1 82 ? 8.293 -7.820 12.320 1.00 58.31 82 TYR A N 1
ATOM 664 C CA . TYR A 1 82 ? 8.406 -7.275 13.669 1.00 58.31 82 TYR A CA 1
ATOM 665 C C . TYR A 1 82 ? 8.731 -5.794 13.543 1.00 58.31 82 TYR A C 1
ATOM 667 O O . TYR A 1 82 ? 9.761 -5.428 12.974 1.00 58.31 82 TYR A O 1
ATOM 675 N N . HIS A 1 83 ? 7.839 -4.949 14.049 1.00 61.94 83 HIS A N 1
ATOM 676 C CA . HIS A 1 83 ? 7.960 -3.504 13.926 1.00 61.94 83 HIS A CA 1
ATOM 677 C C . HIS A 1 83 ? 8.209 -2.866 15.288 1.00 61.94 83 HIS A C 1
ATOM 679 O O . HIS A 1 83 ? 7.615 -3.252 16.294 1.00 61.94 83 HIS A O 1
ATOM 685 N N . VAL A 1 84 ? 9.113 -1.888 15.300 1.00 55.59 84 VAL A N 1
ATOM 686 C CA . VAL A 1 84 ? 9.344 -1.005 16.440 1.00 55.59 84 VAL A CA 1
ATOM 687 C C . VAL A 1 84 ? 8.341 0.134 16.313 1.00 55.59 84 VAL A C 1
ATOM 689 O O . VAL A 1 84 ? 8.360 0.835 15.303 1.00 55.59 84 VAL A O 1
ATOM 692 N N . ILE A 1 85 ? 7.475 0.306 17.316 1.00 55.03 85 ILE A N 1
ATOM 693 C CA . ILE A 1 85 ? 6.542 1.441 17.372 1.00 55.03 85 ILE A CA 1
ATOM 694 C C . ILE A 1 85 ? 7.378 2.716 17.307 1.00 55.03 85 ILE A C 1
ATOM 696 O O . ILE A 1 85 ? 8.294 2.856 18.129 1.00 55.03 85 ILE A O 1
ATOM 700 N N . PRO A 1 86 ? 7.128 3.619 16.336 1.00 56.56 86 PRO A N 1
ATOM 701 C CA . PRO A 1 86 ? 7.799 4.906 16.305 1.00 56.56 86 PRO A CA 1
ATOM 702 C C . PRO A 1 86 ? 7.701 5.548 17.689 1.00 56.56 86 PRO A C 1
ATOM 704 O O . PRO A 1 86 ? 6.621 5.591 18.284 1.00 56.56 86 PRO A O 1
ATOM 707 N N . LYS A 1 87 ? 8.834 5.998 18.241 1.00 52.78 87 LYS A N 1
ATOM 708 C CA . LYS A 1 87 ? 8.850 6.640 19.561 1.00 52.78 87 LYS A CA 1
ATOM 709 C C . LYS A 1 87 ? 7.856 7.809 19.548 1.00 52.78 87 LYS A C 1
ATOM 711 O O . LYS A 1 87 ? 8.054 8.752 18.794 1.00 52.78 87 LYS A O 1
ATOM 716 N N . GLY A 1 88 ? 6.818 7.732 20.382 1.00 58.78 88 GLY A N 1
ATOM 717 C CA . GLY A 1 88 ? 5.799 8.779 20.527 1.00 58.78 88 GLY A CA 1
ATOM 718 C C . GLY A 1 88 ? 4.452 8.504 19.850 1.00 58.78 88 GLY A C 1
ATOM 719 O O . GLY A 1 88 ? 3.530 9.279 20.075 1.00 58.78 88 GLY A O 1
ATOM 720 N N . ALA A 1 89 ? 4.297 7.420 19.081 1.00 69.00 89 ALA A N 1
ATOM 721 C CA . ALA A 1 89 ? 2.990 7.048 18.539 1.00 69.00 89 ALA A CA 1
ATOM 722 C C . ALA A 1 89 ? 2.090 6.442 19.634 1.00 69.00 89 ALA A C 1
ATOM 724 O O . ALA A 1 89 ? 2.363 5.350 20.148 1.00 69.00 89 ALA A O 1
ATOM 725 N N . ASP A 1 90 ? 1.029 7.166 19.987 1.00 82.31 90 ASP A N 1
ATOM 726 C CA . ASP A 1 90 ? -0.045 6.702 20.864 1.00 82.31 90 ASP A CA 1
ATOM 727 C C . ASP A 1 90 ? -1.270 6.319 20.027 1.00 82.31 90 ASP A C 1
ATOM 729 O O . ASP A 1 90 ? -1.805 7.137 19.281 1.00 82.31 90 ASP A O 1
ATOM 733 N N . PHE A 1 91 ? -1.695 5.064 20.162 1.00 85.75 91 PHE A N 1
ATOM 734 C CA . PHE A 1 91 ? -2.852 4.489 19.478 1.00 85.75 91 PHE A CA 1
ATOM 735 C C . PHE A 1 91 ? -3.987 4.140 20.455 1.00 85.75 91 PHE A C 1
ATOM 737 O O . PHE A 1 91 ? -4.841 3.313 20.145 1.00 85.75 91 PHE A O 1
ATOM 744 N N . SER A 1 92 ? -3.985 4.728 21.657 1.00 85.12 92 SER A N 1
ATOM 745 C CA . SER A 1 92 ? -4.944 4.427 22.727 1.00 85.12 92 SER A CA 1
ATOM 746 C C . SER A 1 92 ? -6.406 4.742 22.382 1.00 85.12 92 SER A C 1
ATOM 748 O O . SER A 1 92 ? -7.305 4.073 22.897 1.00 85.12 92 SER A O 1
ATOM 750 N N . ASP A 1 93 ? -6.653 5.705 21.489 1.00 90.88 93 ASP A N 1
ATOM 751 C CA . ASP A 1 93 ? -7.994 6.086 21.020 1.00 90.88 93 ASP A CA 1
ATOM 752 C C . ASP A 1 93 ? -8.588 5.110 19.982 1.00 90.88 93 ASP A C 1
ATOM 754 O O . ASP A 1 93 ? -9.782 5.175 19.692 1.00 90.88 93 ASP A O 1
ATOM 758 N N . ASN A 1 94 ? -7.786 4.166 19.467 1.00 92.88 94 ASN A N 1
ATOM 759 C CA . ASN A 1 94 ? -8.160 3.177 18.451 1.00 92.88 94 ASN A CA 1
ATOM 760 C C . ASN A 1 94 ? -8.749 3.776 17.154 1.00 92.88 94 ASN A C 1
ATOM 762 O O . ASN A 1 94 ? -9.383 3.042 16.389 1.00 92.88 94 ASN A O 1
ATOM 766 N N . ASP A 1 95 ? -8.553 5.071 16.882 1.00 96.06 95 ASP A N 1
ATOM 767 C CA . ASP A 1 95 ? -9.138 5.758 15.725 1.00 96.06 95 ASP A CA 1
ATOM 768 C C . ASP A 1 95 ? -8.326 5.476 14.456 1.00 96.06 95 ASP A C 1
ATOM 770 O O . ASP A 1 95 ? -7.239 6.013 14.228 1.00 96.06 95 ASP A O 1
ATOM 774 N N . PHE A 1 96 ? -8.854 4.614 13.590 1.00 97.00 96 PHE A N 1
ATOM 775 C CA . PHE A 1 96 ? -8.148 4.237 12.372 1.00 97.00 96 PHE A CA 1
ATOM 776 C C . PHE A 1 96 ? -7.994 5.409 11.404 1.00 97.00 96 PHE A C 1
ATOM 778 O O . PHE A 1 96 ? -6.954 5.526 10.762 1.00 97.00 96 PHE A O 1
ATOM 785 N N . VAL A 1 97 ? -9.008 6.269 11.288 1.00 97.38 97 VAL A N 1
ATOM 786 C CA . VAL A 1 97 ? -9.008 7.382 10.331 1.00 97.38 97 VAL A CA 1
ATOM 787 C C . VAL A 1 97 ? -7.916 8.376 10.702 1.00 97.38 97 VAL A C 1
ATOM 789 O O . VAL A 1 97 ? -7.132 8.773 9.842 1.00 97.38 97 VAL A O 1
ATOM 792 N N . ARG A 1 98 ? -7.814 8.708 11.991 1.00 96.19 98 ARG A N 1
ATOM 793 C CA . ARG A 1 98 ? -6.773 9.590 12.521 1.00 96.19 98 ARG A CA 1
ATOM 794 C C . ARG A 1 98 ? -5.371 9.012 12.339 1.00 96.19 98 ARG A C 1
ATOM 796 O O . ARG A 1 98 ? -4.442 9.746 12.008 1.00 96.19 98 ARG A O 1
ATOM 803 N N . HIS A 1 99 ? -5.212 7.709 12.562 1.00 94.75 99 HIS A N 1
ATOM 804 C CA . HIS A 1 99 ? -3.894 7.073 12.640 1.00 94.75 99 HIS A CA 1
ATOM 805 C C . HIS A 1 99 ? -3.425 6.411 11.348 1.00 94.75 99 HIS A C 1
ATOM 807 O O . HIS A 1 99 ? -2.288 5.947 11.296 1.00 94.75 99 HIS A O 1
ATOM 813 N N . PHE A 1 100 ? -4.251 6.355 10.300 1.00 96.69 100 PHE A N 1
ATOM 814 C CA . PHE A 1 100 ? -3.950 5.576 9.097 1.00 96.69 100 PHE A CA 1
ATOM 815 C C . PHE A 1 100 ? -2.599 5.923 8.466 1.00 96.69 100 PHE A C 1
ATOM 817 O O . PHE A 1 100 ? -1.832 5.026 8.119 1.00 96.69 100 PHE A O 1
ATOM 824 N N . GLU A 1 101 ? -2.277 7.211 8.353 1.00 94.94 101 GLU A N 1
ATOM 825 C CA . GLU A 1 101 ? -0.998 7.657 7.799 1.00 94.94 101 GLU A CA 1
ATOM 826 C C . GLU A 1 101 ? 0.188 7.150 8.632 1.00 94.94 101 GLU A C 1
ATOM 828 O O . GLU A 1 101 ? 1.080 6.497 8.091 1.00 94.94 101 GLU A O 1
ATOM 833 N N . THR A 1 102 ? 0.140 7.326 9.955 1.00 92.19 102 THR A N 1
ATOM 834 C CA . THR A 1 102 ? 1.146 6.816 10.901 1.00 92.19 102 THR A CA 1
ATOM 835 C C . THR A 1 102 ? 1.263 5.289 10.852 1.00 92.19 102 THR A C 1
ATOM 837 O O . THR A 1 102 ? 2.360 4.736 10.956 1.00 92.19 102 THR A O 1
ATOM 840 N N . LEU A 1 103 ? 0.145 4.577 10.667 1.00 92.19 103 LEU A N 1
ATOM 841 C CA . LEU A 1 103 ? 0.132 3.120 10.525 1.00 92.19 103 LEU A CA 1
ATOM 842 C C . LEU A 1 103 ? 0.837 2.667 9.240 1.00 92.19 103 LEU A C 1
ATOM 844 O O . LEU A 1 103 ? 1.524 1.643 9.257 1.00 92.19 103 LEU A O 1
ATOM 848 N N . VAL A 1 104 ? 0.689 3.405 8.138 1.00 92.94 104 VAL A N 1
ATOM 849 C CA . VAL A 1 104 ? 1.394 3.133 6.877 1.00 92.94 104 VAL A CA 1
ATOM 850 C C . VAL A 1 104 ? 2.886 3.438 7.024 1.00 92.94 104 VAL A C 1
ATOM 852 O O . VAL A 1 104 ? 3.711 2.569 6.746 1.00 92.94 104 VAL A O 1
ATOM 855 N N . GLU A 1 105 ? 3.244 4.612 7.548 1.00 89.19 105 GLU A N 1
ATOM 856 C CA . GLU A 1 105 ? 4.642 5.018 7.764 1.00 89.19 105 GLU A CA 1
ATOM 857 C C . GLU A 1 105 ? 5.397 4.063 8.695 1.00 89.19 105 GLU A C 1
ATOM 859 O O . GLU A 1 105 ? 6.525 3.654 8.412 1.00 89.19 105 GLU A O 1
ATOM 864 N N . GLY A 1 106 ? 4.746 3.648 9.785 1.00 86.25 106 GLY A N 1
ATOM 865 C CA . GLY A 1 106 ? 5.265 2.665 10.734 1.00 86.25 106 GLY A CA 1
ATOM 866 C C . GLY A 1 106 ? 5.264 1.227 10.207 1.00 86.25 106 GLY A C 1
ATOM 867 O O . GLY A 1 106 ? 5.714 0.323 10.910 1.00 86.25 106 GLY A O 1
ATOM 868 N N . ARG A 1 107 ? 4.772 0.996 8.980 1.00 86.44 107 ARG A N 1
ATOM 869 C CA . ARG A 1 107 ? 4.609 -0.323 8.345 1.00 86.44 107 ARG A CA 1
ATOM 870 C C . ARG A 1 107 ? 3.720 -1.295 9.129 1.00 86.44 107 ARG A C 1
ATOM 872 O O . ARG A 1 107 ? 3.825 -2.506 8.957 1.00 86.44 107 ARG A O 1
ATOM 879 N N . TYR A 1 108 ? 2.796 -0.779 9.933 1.00 88.12 108 TYR A N 1
ATOM 880 C CA . TYR A 1 108 ? 1.730 -1.564 10.561 1.00 88.12 108 TYR A CA 1
ATOM 881 C C . TYR A 1 108 ? 0.644 -1.934 9.555 1.00 88.12 108 TYR A C 1
ATOM 883 O O . TYR A 1 108 ? 0.150 -3.063 9.542 1.00 88.12 108 TYR A O 1
ATOM 891 N N . TYR A 1 109 ? 0.305 -0.993 8.672 1.00 93.00 109 TYR A N 1
ATOM 892 C CA . TYR A 1 109 ? -0.641 -1.206 7.588 1.00 93.00 109 TYR A CA 1
ATOM 893 C C . TYR A 1 109 ? 0.095 -1.377 6.256 1.00 93.00 109 TYR A C 1
ATOM 895 O O . TYR A 1 109 ? 0.392 -0.419 5.549 1.00 93.00 109 TYR A O 1
ATOM 903 N N . ILE A 1 110 ? 0.387 -2.628 5.899 1.00 92.06 110 ILE A N 1
ATOM 904 C CA . ILE A 1 110 ? 1.036 -2.999 4.627 1.00 92.06 110 ILE A CA 1
ATOM 905 C C . ILE A 1 110 ? 0.069 -3.731 3.698 1.00 92.06 110 ILE A C 1
ATOM 907 O O . ILE A 1 110 ? -1.012 -4.112 4.123 1.00 92.06 110 ILE A O 1
ATOM 911 N N . ALA A 1 111 ? 0.436 -3.980 2.439 1.00 93.81 111 ALA A N 1
ATOM 912 C CA . ALA A 1 111 ? -0.451 -4.647 1.478 1.00 93.81 111 ALA A CA 1
ATOM 913 C C . ALA A 1 111 ? -0.866 -6.069 1.886 1.00 93.81 111 ALA A C 1
ATOM 915 O O . ALA A 1 111 ? -1.990 -6.473 1.617 1.00 93.81 111 ALA A O 1
ATOM 916 N N . ASN A 1 112 ? 0.001 -6.809 2.572 1.00 91.00 112 ASN A N 1
ATOM 917 C CA . ASN A 1 112 ? -0.229 -8.209 2.916 1.00 91.00 112 ASN A CA 1
ATOM 918 C C . ASN A 1 112 ? -1.559 -8.405 3.665 1.00 91.00 112 ASN A C 1
ATOM 920 O O . ASN A 1 112 ? -1.772 -7.831 4.735 1.00 91.00 112 ASN A O 1
ATOM 924 N N . ALA A 1 113 ? -2.453 -9.236 3.129 1.00 91.94 113 ALA A N 1
ATOM 925 C CA . ALA A 1 113 ? -3.747 -9.481 3.765 1.00 91.94 113 ALA A CA 1
ATOM 926 C C . ALA A 1 113 ? -3.606 -10.257 5.084 1.00 91.94 113 ALA A C 1
ATOM 928 O O . ALA A 1 113 ? -4.368 -10.046 6.020 1.00 91.94 113 ALA A O 1
ATOM 929 N N . TRP A 1 114 ? -2.588 -11.114 5.187 1.00 88.69 114 TRP A N 1
ATOM 930 C CA . TRP A 1 114 ? -2.365 -11.975 6.348 1.00 88.69 114 TRP A CA 1
ATOM 931 C C . TRP A 1 114 ? -1.887 -11.244 7.611 1.00 88.69 114 TRP A C 1
ATOM 933 O O . TRP A 1 114 ? -1.774 -11.900 8.637 1.00 88.69 114 TRP A O 1
ATOM 943 N N . THR A 1 115 ? -1.595 -9.936 7.566 1.00 89.56 115 THR A N 1
ATOM 944 C CA . THR A 1 115 ? -1.314 -9.118 8.770 1.00 89.56 115 THR A CA 1
ATOM 945 C C . THR A 1 115 ? -2.576 -8.513 9.388 1.00 89.56 115 THR A C 1
ATOM 947 O O . THR A 1 115 ? -2.481 -7.697 10.307 1.00 89.56 115 THR A O 1
ATOM 950 N N . LYS A 1 116 ? -3.751 -8.833 8.834 1.00 92.62 116 LYS A N 1
ATOM 951 C CA . LYS A 1 116 ? -5.028 -8.206 9.161 1.00 92.62 116 LYS A CA 1
ATOM 952 C C . LYS A 1 116 ? -6.053 -9.266 9.522 1.00 92.62 116 LYS A C 1
ATOM 954 O O . LYS A 1 116 ? -6.271 -10.213 8.769 1.00 92.62 116 LYS A O 1
ATOM 959 N N . ILE A 1 117 ? -6.747 -9.053 10.630 1.00 94.94 117 ILE A N 1
ATOM 960 C CA . ILE A 1 117 ? -7.997 -9.743 10.941 1.00 94.94 117 ILE A CA 1
ATOM 961 C C . ILE A 1 117 ? -9.097 -8.696 10.819 1.00 94.94 117 ILE A C 1
ATOM 963 O O . ILE A 1 117 ? -9.114 -7.715 11.557 1.00 94.94 117 ILE A O 1
ATOM 967 N N . VAL A 1 118 ? -9.979 -8.881 9.844 1.00 96.81 118 VAL A N 1
ATOM 968 C CA . VAL A 1 118 ? -11.008 -7.904 9.478 1.00 96.81 118 VAL A CA 1
ATOM 969 C C . VAL A 1 118 ? -12.364 -8.414 9.933 1.00 96.81 118 VAL A C 1
ATOM 971 O O . VAL A 1 118 ? -12.691 -9.587 9.728 1.00 96.81 118 VAL A O 1
ATOM 974 N N . ARG A 1 119 ? -13.179 -7.526 10.502 1.00 96.12 119 ARG A N 1
ATOM 975 C CA . ARG A 1 119 ? -14.555 -7.854 10.861 1.00 96.12 119 ARG A CA 1
ATOM 976 C C . ARG A 1 119 ? -15.350 -8.297 9.624 1.00 96.12 119 ARG A C 1
ATOM 978 O O . ARG A 1 119 ? -15.402 -7.595 8.613 1.00 96.12 119 ARG A O 1
ATOM 985 N N . ARG A 1 120 ? -15.992 -9.466 9.702 1.00 95.94 120 ARG A N 1
ATOM 986 C CA . ARG A 1 120 ? -16.651 -10.123 8.558 1.00 95.94 120 ARG A CA 1
ATOM 987 C C . ARG A 1 120 ? -17.686 -9.232 7.874 1.00 95.94 120 ARG A C 1
ATOM 989 O O . ARG A 1 120 ? -17.761 -9.222 6.647 1.00 95.94 120 ARG A O 1
ATOM 996 N N . GLU A 1 121 ? -18.478 -8.488 8.637 1.00 96.56 121 GLU A N 1
ATOM 997 C CA . GLU A 1 121 ? -19.562 -7.663 8.100 1.00 96.56 121 GLU A CA 1
ATOM 998 C C . GLU A 1 121 ? -19.029 -6.562 7.180 1.00 96.56 121 GLU A C 1
ATOM 1000 O O . GLU A 1 121 ? -19.691 -6.229 6.202 1.00 96.56 121 GLU A O 1
ATOM 1005 N N . ILE A 1 122 ? -17.824 -6.043 7.440 1.00 97.31 122 ILE A N 1
ATOM 1006 C CA . ILE A 1 122 ? -17.173 -5.043 6.582 1.00 97.31 122 ILE A CA 1
ATOM 1007 C C . ILE A 1 122 ? -16.835 -5.655 5.226 1.00 97.31 122 ILE A C 1
ATOM 1009 O O . ILE A 1 122 ? -17.039 -5.013 4.199 1.00 97.31 122 ILE A O 1
ATOM 1013 N N . ILE A 1 123 ? -16.376 -6.909 5.209 1.00 97.19 123 ILE A N 1
ATOM 1014 C CA . ILE A 1 123 ? -16.057 -7.617 3.967 1.00 97.19 123 ILE A CA 1
ATOM 1015 C C . ILE A 1 123 ? -17.321 -7.824 3.131 1.00 97.19 123 ILE A C 1
ATOM 1017 O O . ILE A 1 123 ? -17.346 -7.479 1.952 1.00 97.19 123 ILE A O 1
ATOM 1021 N N . ILE A 1 124 ? -18.372 -8.374 3.747 1.00 97.38 124 ILE A N 1
ATOM 1022 C CA . ILE A 1 124 ? -19.597 -8.759 3.038 1.00 97.38 124 ILE A CA 1
ATOM 1023 C C . ILE A 1 124 ? -20.383 -7.533 2.565 1.00 97.38 124 ILE A C 1
ATOM 1025 O O . ILE A 1 124 ? -20.762 -7.480 1.399 1.00 97.38 124 ILE A O 1
ATOM 1029 N N . LYS A 1 125 ? -20.598 -6.533 3.432 1.00 97.69 125 LYS A N 1
ATOM 1030 C CA . LYS A 1 125 ? -21.406 -5.348 3.093 1.00 97.69 125 LYS A CA 1
ATOM 1031 C C . LYS A 1 125 ? -20.772 -4.484 2.004 1.00 97.69 125 LYS A C 1
ATOM 1033 O O . LYS A 1 125 ? -21.499 -3.859 1.245 1.00 97.69 125 LYS A O 1
ATOM 1038 N N . ASN A 1 126 ? -19.441 -4.463 1.923 1.00 96.88 126 ASN A N 1
ATOM 1039 C CA . ASN A 1 126 ? -18.705 -3.627 0.970 1.00 96.88 126 ASN A CA 1
ATOM 1040 C C . ASN A 1 126 ? -18.122 -4.423 -0.209 1.00 96.88 126 ASN A C 1
ATOM 1042 O O . ASN A 1 126 ? -17.313 -3.888 -0.959 1.00 96.88 126 ASN A O 1
ATOM 1046 N N . ASN A 1 127 ? -18.506 -5.696 -0.373 1.00 96.25 127 ASN A N 1
ATOM 1047 C CA . ASN A 1 127 ? -18.050 -6.560 -1.468 1.00 96.25 127 ASN A CA 1
ATOM 1048 C C . ASN A 1 127 ? -16.508 -6.626 -1.607 1.00 96.25 127 ASN A C 1
ATOM 1050 O O . ASN A 1 127 ? -15.963 -6.648 -2.712 1.00 96.25 127 ASN A O 1
ATOM 1054 N N . LEU A 1 128 ? -15.789 -6.650 -0.477 1.00 95.75 128 LEU A N 1
ATOM 1055 C CA . LEU A 1 128 ? -14.321 -6.615 -0.440 1.00 95.75 128 LEU A CA 1
ATOM 1056 C C . LEU A 1 128 ? -13.725 -7.998 -0.714 1.00 95.75 128 LEU A C 1
ATOM 1058 O O . LEU A 1 128 ? -13.277 -8.700 0.195 1.00 95.75 128 LEU A O 1
ATOM 1062 N N . PHE A 1 129 ? -13.695 -8.392 -1.982 1.00 94.50 129 PHE A N 1
ATOM 1063 C CA . PHE A 1 129 ? -13.099 -9.653 -2.416 1.00 94.50 129 PHE A CA 1
ATOM 1064 C C . PHE A 1 129 ? -11.865 -9.433 -3.286 1.00 94.50 129 PHE A C 1
ATOM 1066 O O . PHE A 1 129 ? -11.753 -8.455 -4.024 1.00 94.50 129 PHE A O 1
ATOM 1073 N N . PHE A 1 130 ? -10.929 -10.380 -3.217 1.00 94.31 130 PHE A N 1
ATOM 1074 C CA . PHE A 1 130 ? -9.722 -10.333 -4.032 1.00 94.31 130 PHE A CA 1
ATOM 1075 C C . PHE A 1 130 ? -10.052 -10.405 -5.530 1.00 94.31 130 PHE A C 1
ATOM 1077 O O . PHE A 1 130 ? -10.852 -11.257 -5.940 1.00 94.31 130 PHE A O 1
ATOM 1084 N N . PRO A 1 131 ? -9.402 -9.579 -6.371 1.00 91.69 131 PRO A N 1
ATOM 1085 C CA . PRO A 1 131 ? -9.543 -9.687 -7.815 1.00 91.69 131 PRO A CA 1
ATOM 1086 C C . PRO A 1 131 ? -9.049 -11.055 -8.307 1.00 91.69 131 PRO A C 1
ATOM 1088 O O . PRO A 1 131 ? -7.960 -11.515 -7.961 1.00 91.69 131 PRO A O 1
ATOM 1091 N N . LYS A 1 132 ? -9.852 -11.717 -9.144 1.00 91.69 132 LYS A N 1
ATOM 1092 C CA . LYS A 1 132 ? -9.515 -13.030 -9.713 1.00 91.69 132 LYS A CA 1
ATOM 1093 C C . LYS A 1 132 ? -8.581 -12.882 -10.917 1.00 91.69 132 LYS A C 1
ATOM 1095 O O . LYS A 1 132 ? -8.680 -11.925 -11.673 1.00 91.69 132 LYS A O 1
ATOM 1100 N N . GLY A 1 133 ? -7.693 -13.858 -11.118 1.00 91.06 133 GLY A N 1
ATOM 1101 C CA . GLY A 1 133 ? -6.802 -13.929 -12.291 1.00 91.06 133 GLY A CA 1
ATOM 1102 C C . GLY A 1 133 ? -5.505 -13.113 -12.185 1.00 91.06 133 GLY A C 1
ATOM 1103 O O . GLY A 1 133 ? -4.591 -13.302 -12.997 1.00 91.06 133 GLY A O 1
ATOM 1104 N N . TYR A 1 134 ? -5.381 -12.282 -11.152 1.00 91.19 134 TYR A N 1
ATOM 1105 C CA . TYR A 1 134 ? -4.196 -11.476 -10.879 1.00 91.19 134 TYR A CA 1
ATOM 1106 C C . TYR A 1 134 ? -3.303 -12.104 -9.804 1.00 91.19 134 TYR A C 1
ATOM 1108 O O . TYR A 1 134 ? -3.724 -12.994 -9.067 1.00 91.19 134 TYR A O 1
ATOM 1116 N N . ILE A 1 135 ? -2.047 -11.666 -9.769 1.00 92.44 135 ILE A N 1
ATOM 1117 C CA . ILE A 1 135 ? -1.156 -11.798 -8.614 1.00 92.44 135 ILE A CA 1
ATOM 1118 C C . ILE A 1 135 ? -0.922 -10.421 -7.993 1.00 92.44 135 ILE A C 1
ATOM 1120 O O . ILE A 1 135 ? -1.040 -9.413 -8.683 1.00 92.44 135 ILE A O 1
ATOM 1124 N N . HIS A 1 136 ? -0.526 -10.393 -6.720 1.00 93.75 136 HIS A N 1
ATOM 1125 C CA . HIS A 1 136 ? -0.429 -9.162 -5.919 1.00 93.75 136 HIS A CA 1
ATOM 1126 C C . HIS A 1 136 ? -1.805 -8.562 -5.575 1.00 93.75 136 HIS A C 1
ATOM 1128 O O . HIS A 1 136 ? -1.935 -7.364 -5.338 1.00 93.75 136 HIS A O 1
ATOM 1134 N N . GLU A 1 137 ? -2.819 -9.424 -5.481 1.00 95.69 137 GLU A N 1
ATOM 1135 C CA . GLU A 1 137 ? -4.206 -9.124 -5.119 1.00 95.69 137 GLU A CA 1
ATOM 1136 C C . GLU A 1 137 ? -4.367 -8.501 -3.719 1.00 95.69 137 GLU A C 1
ATOM 1138 O O . GLU A 1 137 ? -5.340 -7.797 -3.452 1.00 95.69 137 GLU A O 1
ATOM 1143 N N . ASP A 1 138 ? -3.375 -8.707 -2.856 1.00 95.19 138 ASP A N 1
ATOM 1144 C CA . ASP A 1 138 ? -3.255 -8.131 -1.517 1.00 95.19 138 ASP A CA 1
ATOM 1145 C C . ASP A 1 138 ? -3.258 -6.590 -1.525 1.00 95.19 138 ASP A C 1
ATOM 1147 O O . ASP A 1 138 ? -3.878 -5.960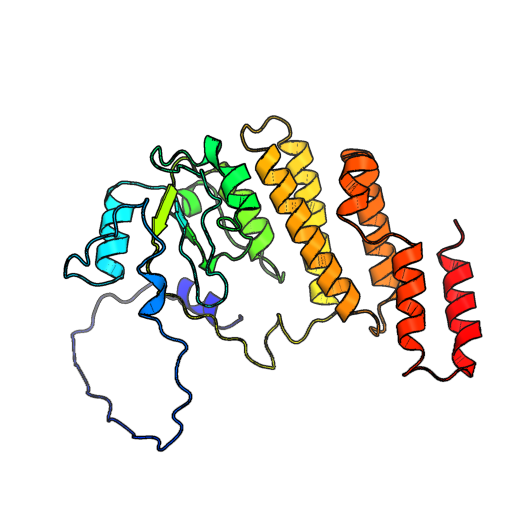 -0.663 1.00 95.19 138 ASP A O 1
ATOM 1151 N N . PHE A 1 139 ? -2.604 -5.970 -2.517 1.00 97.06 139 PHE A N 1
ATOM 1152 C CA . PHE A 1 139 ? -2.531 -4.512 -2.641 1.00 97.06 139 PHE A CA 1
ATOM 1153 C C . PHE A 1 139 ? -3.897 -3.860 -2.900 1.00 97.06 139 PHE A C 1
ATOM 1155 O O . PHE A 1 139 ? -4.309 -3.049 -2.069 1.00 97.06 139 PHE A O 1
ATOM 1162 N N . PRO A 1 140 ? -4.629 -4.181 -3.989 1.00 97.06 140 PRO A N 1
ATOM 1163 C CA . PRO A 1 140 ? -5.917 -3.544 -4.251 1.00 97.06 140 PRO A CA 1
ATOM 1164 C C . PRO A 1 140 ? -6.956 -3.881 -3.174 1.00 97.06 140 PRO A C 1
ATOM 1166 O O . PRO A 1 140 ? -7.798 -3.040 -2.872 1.00 97.06 140 PRO A O 1
ATOM 1169 N N . TYR A 1 141 ? -6.883 -5.072 -2.566 1.00 97.69 141 TYR A N 1
ATOM 1170 C CA . TYR A 1 141 ? -7.728 -5.436 -1.430 1.00 97.69 141 TYR A CA 1
ATOM 1171 C C . TYR A 1 141 ? -7.484 -4.511 -0.233 1.00 97.69 141 TYR A C 1
ATOM 1173 O O . TYR A 1 141 ? -8.423 -3.909 0.282 1.00 97.69 141 TYR A O 1
ATOM 1181 N N . SER A 1 142 ? -6.224 -4.356 0.183 1.00 97.62 142 SER A N 1
ATOM 1182 C CA . SER A 1 142 ? -5.875 -3.513 1.330 1.00 97.62 142 SER A CA 1
ATOM 1183 C C . SER A 1 142 ? -6.126 -2.029 1.054 1.00 97.62 142 SER A C 1
ATOM 1185 O O . SER A 1 142 ? -6.578 -1.315 1.941 1.00 97.62 142 SER A O 1
ATOM 1187 N N . LEU A 1 143 ? -5.901 -1.563 -0.178 1.00 97.56 143 LEU A N 1
ATOM 1188 C CA . LEU A 1 143 ? -6.200 -0.182 -0.556 1.00 97.56 143 LEU A CA 1
ATOM 1189 C C . LEU A 1 143 ? -7.698 0.135 -0.406 1.00 97.56 143 LEU A C 1
ATOM 1191 O O . LEU A 1 143 ? -8.055 1.166 0.159 1.00 97.56 143 LEU A O 1
ATOM 1195 N N . GLN A 1 144 ? -8.577 -0.762 -0.867 1.00 97.12 144 GLN A N 1
ATOM 1196 C CA . GLN A 1 144 ? -10.025 -0.591 -0.712 1.00 97.12 144 GLN A CA 1
ATOM 1197 C C . GLN A 1 144 ? -10.473 -0.737 0.743 1.00 97.12 144 GLN A C 1
ATOM 1199 O O . GLN A 1 144 ? -11.273 0.066 1.218 1.00 97.12 144 GLN A O 1
ATOM 1204 N N . LEU A 1 145 ? -9.939 -1.732 1.458 1.00 98.31 145 LEU A N 1
ATOM 1205 C CA . LEU A 1 145 ? -10.280 -2.018 2.850 1.00 98.31 145 LEU A CA 1
ATOM 1206 C C . LEU A 1 145 ? -10.144 -0.780 3.745 1.00 98.31 145 LEU A C 1
ATOM 1208 O O . LEU A 1 145 ? -11.029 -0.532 4.560 1.00 98.31 145 LEU A O 1
ATOM 1212 N N . ALA A 1 146 ? -9.073 0.002 3.576 1.00 97.75 146 ALA A N 1
ATOM 1213 C CA . ALA A 1 146 ? -8.782 1.176 4.400 1.00 97.75 146 ALA A CA 1
ATOM 1214 C C . ALA A 1 146 ? -9.943 2.188 4.478 1.00 97.75 146 ALA A C 1
ATOM 1216 O O . ALA A 1 146 ? -10.124 2.821 5.511 1.00 97.75 146 ALA A O 1
ATOM 1217 N N . ARG A 1 147 ? -10.781 2.303 3.439 1.00 96.31 147 ARG A N 1
ATOM 1218 C CA . ARG A 1 147 ? -11.923 3.238 3.427 1.00 96.31 147 ARG A CA 1
ATOM 1219 C C . ARG A 1 147 ? -13.060 2.855 4.371 1.00 96.31 147 ARG A C 1
ATOM 1221 O O . ARG A 1 147 ? -13.914 3.691 4.655 1.00 96.31 147 ARG A O 1
ATOM 1228 N N . PHE A 1 148 ? -13.104 1.602 4.810 1.00 97.56 148 PHE A N 1
ATOM 1229 C CA . PHE A 1 148 ? -14.232 1.051 5.561 1.00 97.56 148 PHE A CA 1
ATOM 1230 C C . PHE A 1 148 ? -13.912 0.785 7.033 1.00 97.56 148 PHE A C 1
ATOM 1232 O O . PHE A 1 148 ? -14.808 0.418 7.792 1.00 97.56 148 PHE A O 1
ATOM 1239 N N . ILE A 1 149 ? -12.653 0.958 7.439 1.00 98.12 149 ILE A N 1
ATOM 1240 C CA . ILE A 1 149 ? -12.210 0.754 8.817 1.00 98.12 149 ILE A CA 1
ATOM 1241 C C . ILE A 1 149 ? -12.342 2.068 9.581 1.00 98.12 149 ILE A C 1
ATOM 1243 O O . ILE A 1 149 ? -11.861 3.102 9.125 1.00 98.12 149 ILE A O 1
ATOM 1247 N N . LYS A 1 150 ? -12.981 2.022 10.753 1.00 97.38 150 LYS A N 1
ATOM 1248 C CA . LYS A 1 150 ? -13.077 3.172 11.663 1.00 97.38 150 LYS A CA 1
ATOM 1249 C C . LYS A 1 150 ? -12.274 2.949 12.933 1.00 97.38 150 LYS A C 1
ATOM 1251 O O . LYS A 1 150 ? -11.655 3.875 13.437 1.00 97.38 150 LYS A O 1
ATOM 1256 N N . THR A 1 151 ? -12.260 1.713 13.421 1.00 97.12 151 THR A N 1
ATOM 1257 C CA . THR A 1 151 ? -11.557 1.337 14.650 1.00 97.12 151 THR A CA 1
ATOM 1258 C C . THR A 1 151 ? -10.541 0.237 14.408 1.00 97.12 151 THR A C 1
ATOM 1260 O O . THR A 1 151 ? -10.765 -0.670 13.603 1.00 97.12 151 THR A O 1
ATOM 1263 N N . PHE A 1 152 ? -9.427 0.269 15.129 1.00 95.62 152 PHE A N 1
ATOM 1264 C CA . PHE A 1 152 ? -8.440 -0.801 15.053 1.00 95.62 152 PHE A CA 1
ATOM 1265 C C . PHE A 1 152 ? -7.872 -1.176 16.419 1.00 95.62 152 PHE A C 1
ATOM 1267 O O . PHE A 1 152 ? -8.031 -0.453 17.392 1.00 95.62 152 PHE A O 1
ATOM 1274 N N . ALA A 1 153 ? -7.215 -2.328 16.493 1.00 92.44 153 ALA A N 1
ATOM 1275 C CA . ALA A 1 153 ? -6.440 -2.743 17.654 1.00 92.44 153 ALA A CA 1
ATOM 1276 C C . ALA A 1 153 ? -5.182 -3.496 17.222 1.00 92.44 153 ALA A C 1
ATOM 1278 O O . ALA A 1 153 ? -5.127 -4.066 16.129 1.00 92.44 153 ALA A O 1
ATOM 1279 N N . PHE A 1 154 ? -4.192 -3.550 18.109 1.00 88.69 154 PHE A N 1
ATOM 1280 C CA . PHE A 1 154 ? -3.019 -4.397 17.933 1.00 88.69 154 PHE A CA 1
ATOM 1281 C C . PHE A 1 154 ? -3.151 -5.719 18.683 1.00 88.69 154 PHE A C 1
ATOM 1283 O O . PHE A 1 154 ? -3.658 -5.781 19.804 1.00 88.69 154 PHE A O 1
ATOM 1290 N N . TYR A 1 155 ? -2.635 -6.778 18.067 1.00 87.44 155 TYR A N 1
ATOM 1291 C CA . TYR A 1 155 ? -2.337 -8.038 18.727 1.00 87.44 155 TYR A CA 1
ATOM 1292 C C . TYR A 1 155 ? -0.836 -8.312 18.638 1.00 87.44 155 TYR A C 1
ATOM 1294 O O . TYR A 1 155 ? -0.351 -8.882 17.664 1.00 87.44 155 TYR A O 1
ATOM 1302 N N . ASP A 1 156 ? -0.096 -7.910 19.669 1.00 76.19 156 ASP A N 1
ATOM 1303 C CA . ASP A 1 156 ? 1.376 -7.906 19.667 1.00 76.19 156 ASP A CA 1
ATOM 1304 C C . ASP A 1 156 ? 2.020 -9.282 19.859 1.00 76.19 156 ASP A C 1
ATOM 1306 O O . ASP A 1 156 ? 3.246 -9.407 19.863 1.00 76.19 156 ASP A O 1
ATOM 1310 N N . ASN A 1 157 ? 1.219 -10.337 20.021 1.00 76.12 157 ASN A N 1
ATOM 1311 C CA . ASN A 1 157 ? 1.742 -11.687 20.138 1.00 76.12 157 ASN A CA 1
ATOM 1312 C C . ASN A 1 157 ? 1.876 -12.319 18.738 1.00 76.12 157 ASN A C 1
ATOM 1314 O O . ASN A 1 157 ? 0.873 -12.607 18.089 1.00 76.12 157 ASN A O 1
ATOM 1318 N N . PRO A 1 158 ? 3.098 -12.555 18.247 1.00 72.56 158 PRO A N 1
ATOM 1319 C CA . PRO A 1 158 ? 3.344 -13.102 16.920 1.00 72.56 158 PRO A CA 1
ATOM 1320 C C . PRO A 1 158 ? 2.888 -14.565 16.853 1.00 72.56 158 PRO A C 1
ATOM 1322 O O . PRO A 1 158 ? 3.519 -15.457 17.416 1.00 72.56 158 PRO A O 1
ATOM 1325 N N . PHE A 1 159 ? 1.806 -14.826 16.121 1.00 80.31 159 PHE A N 1
ATOM 1326 C CA . PHE A 1 159 ? 1.266 -16.180 15.933 1.00 80.31 159 PHE A CA 1
ATOM 1327 C C . PHE A 1 159 ? 1.343 -16.676 14.483 1.00 80.31 159 PHE A C 1
ATOM 1329 O O . PHE A 1 159 ? 1.152 -17.863 14.219 1.00 80.31 159 PHE A O 1
ATOM 1336 N N . TYR A 1 160 ? 1.636 -15.783 13.535 1.00 79.88 160 TYR A N 1
ATOM 1337 C CA . TYR A 1 160 ? 1.738 -16.118 12.120 1.00 79.88 160 TYR A CA 1
ATOM 1338 C C . TYR A 1 160 ? 3.204 -16.254 11.688 1.00 79.88 160 TYR A C 1
ATOM 1340 O O . TYR A 1 160 ? 3.967 -15.283 11.694 1.00 79.88 160 TYR A O 1
ATOM 1348 N N . GLN A 1 161 ? 3.594 -17.464 11.276 1.00 80.69 161 GLN A N 1
ATOM 1349 C CA . GLN A 1 161 ? 4.923 -17.745 10.736 1.00 80.69 161 GLN A CA 1
ATOM 1350 C C . GLN A 1 161 ? 4.887 -17.753 9.207 1.00 80.69 161 GLN A C 1
ATOM 1352 O O . GLN A 1 161 ? 4.356 -18.675 8.579 1.00 80.69 161 GLN A O 1
ATOM 1357 N N . TYR A 1 162 ? 5.505 -16.745 8.598 1.00 77.25 162 TYR A N 1
ATOM 1358 C CA . TYR A 1 162 ? 5.630 -16.685 7.149 1.00 77.25 162 TYR A CA 1
ATOM 1359 C C . TYR A 1 162 ? 6.735 -17.630 6.660 1.00 77.25 162 TYR A C 1
ATOM 1361 O O . TYR A 1 162 ? 7.868 -17.584 7.139 1.00 77.25 162 TYR A O 1
ATOM 1369 N N . ARG A 1 163 ? 6.410 -18.485 5.683 1.00 77.75 163 ARG 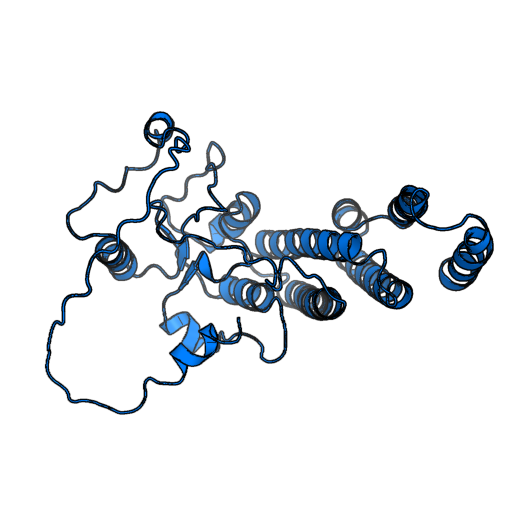A N 1
ATOM 1370 C CA . ARG A 1 163 ? 7.335 -19.466 5.095 1.00 77.75 163 ARG A CA 1
ATOM 1371 C C . ARG A 1 163 ? 7.591 -19.149 3.622 1.00 77.75 163 ARG A C 1
ATOM 1373 O O . ARG A 1 163 ? 6.670 -19.202 2.810 1.00 77.75 163 ARG A O 1
ATOM 1380 N N . VAL A 1 164 ? 8.847 -18.860 3.276 1.00 69.56 164 VAL A N 1
ATOM 1381 C CA . VAL A 1 164 ? 9.296 -18.700 1.883 1.00 69.56 164 VAL A CA 1
ATOM 1382 C C . VAL A 1 164 ? 9.743 -20.054 1.349 1.00 69.56 164 VAL A C 1
ATOM 1384 O O . VAL A 1 164 ? 10.634 -20.681 1.911 1.00 69.56 164 VAL A O 1
ATOM 1387 N N . LEU A 1 165 ? 9.141 -20.488 0.246 1.00 76.94 165 LEU A N 1
ATOM 1388 C CA . LEU A 1 165 ? 9.578 -21.666 -0.504 1.00 76.94 165 LEU A CA 1
ATOM 1389 C C . LEU A 1 165 ? 10.344 -21.217 -1.756 1.00 76.94 165 LEU A C 1
ATOM 1391 O O . LEU A 1 165 ? 10.035 -20.162 -2.318 1.00 76.94 165 LEU A O 1
ATOM 1395 N N . GLY A 1 166 ? 11.309 -22.015 -2.222 1.00 67.69 166 GLY A N 1
ATOM 1396 C CA . GLY A 1 166 ? 12.156 -21.662 -3.375 1.00 67.69 166 GLY A CA 1
ATOM 1397 C C . GLY A 1 166 ? 11.377 -21.441 -4.678 1.00 67.69 166 GLY A C 1
ATOM 1398 O O . GLY A 1 166 ? 11.737 -20.605 -5.494 1.00 67.69 166 GLY A O 1
ATOM 1399 N N . ASN A 1 167 ? 10.233 -22.102 -4.851 1.00 70.69 167 ASN A N 1
ATOM 1400 C CA . ASN A 1 167 ? 9.332 -21.907 -5.992 1.00 70.69 167 ASN A CA 1
ATOM 1401 C C . ASN A 1 167 ? 8.187 -20.914 -5.710 1.00 70.69 167 ASN A C 1
ATOM 1403 O O . ASN A 1 167 ? 7.191 -20.889 -6.438 1.00 70.69 167 ASN A O 1
ATOM 1407 N N . SER A 1 168 ? 8.281 -20.121 -4.639 1.00 71.44 168 SER A N 1
ATOM 1408 C CA . SER A 1 168 ? 7.249 -19.139 -4.311 1.00 71.44 168 SER A CA 1
ATOM 1409 C C . SER A 1 168 ? 7.168 -18.037 -5.367 1.00 71.44 168 SER A C 1
ATOM 1411 O O . SER A 1 168 ? 8.159 -17.664 -5.995 1.00 71.44 168 SER A O 1
ATOM 1413 N N . ILE A 1 169 ? 5.966 -17.481 -5.527 1.00 67.56 169 ILE A N 1
ATOM 1414 C CA . ILE A 1 169 ? 5.685 -16.388 -6.472 1.00 67.56 169 ILE A CA 1
ATOM 1415 C C . ILE A 1 169 ? 6.556 -15.160 -6.165 1.00 67.56 169 ILE A C 1
ATOM 1417 O O . ILE A 1 169 ? 6.986 -14.468 -7.081 1.00 67.56 169 ILE A O 1
ATOM 1421 N N . SER A 1 170 ? 6.855 -14.923 -4.885 1.00 66.25 170 SER A N 1
ATOM 1422 C CA . SER A 1 170 ? 7.703 -13.819 -4.427 1.00 66.25 170 SER A CA 1
ATOM 1423 C C . SER A 1 170 ? 9.202 -14.061 -4.655 1.00 66.25 170 SER A C 1
ATOM 1425 O O . SER A 1 170 ? 9.981 -13.108 -4.639 1.00 66.25 170 SER A O 1
ATOM 1427 N N . HIS A 1 171 ? 9.622 -15.316 -4.850 1.00 70.50 171 HIS A N 1
ATOM 1428 C CA . HIS A 1 171 ? 11.015 -15.670 -5.132 1.00 70.50 171 HIS A CA 1
ATOM 1429 C C . HIS A 1 171 ? 11.282 -15.765 -6.640 1.00 70.50 171 HIS A C 1
ATOM 1431 O O . HIS A 1 171 ? 12.250 -15.186 -7.126 1.00 70.50 171 HIS A O 1
ATOM 1437 N N . ASN A 1 172 ? 10.390 -16.410 -7.398 1.00 79.31 172 ASN A N 1
ATOM 1438 C CA . ASN A 1 172 ? 10.519 -16.579 -8.846 1.00 79.31 172 ASN A CA 1
ATOM 1439 C C . ASN A 1 172 ? 9.725 -15.503 -9.609 1.00 79.31 172 ASN A C 1
ATOM 1441 O O . ASN A 1 172 ? 8.613 -15.746 -10.089 1.00 79.31 172 ASN A O 1
ATOM 1445 N N . ILE A 1 173 ? 10.296 -14.298 -9.674 1.00 85.31 173 ILE A N 1
ATOM 1446 C CA . ILE A 1 173 ? 9.682 -13.120 -10.300 1.00 85.31 173 ILE A CA 1
ATOM 1447 C C . ILE A 1 173 ? 9.667 -13.258 -11.829 1.00 85.31 173 ILE A C 1
ATOM 1449 O O . ILE A 1 173 ? 10.699 -13.467 -12.461 1.00 85.31 173 ILE A O 1
ATOM 1453 N N . LYS A 1 174 ? 8.485 -13.093 -12.434 1.00 90.19 174 LYS A N 1
ATOM 1454 C CA . LYS A 1 174 ? 8.249 -13.185 -13.885 1.00 90.19 174 LYS A CA 1
ATOM 1455 C C . LYS A 1 174 ? 7.597 -11.911 -14.421 1.00 90.19 174 LYS A C 1
ATOM 1457 O O . LYS A 1 174 ? 7.124 -11.073 -13.659 1.00 90.19 174 LYS A O 1
ATOM 1462 N N . TYR A 1 175 ? 7.492 -11.790 -15.748 1.00 91.38 175 TYR A N 1
ATOM 1463 C CA . TYR A 1 175 ? 6.799 -10.663 -16.395 1.00 91.38 175 TYR A CA 1
ATOM 1464 C C . TYR A 1 175 ? 5.381 -10.433 -15.848 1.00 91.38 175 TYR A C 1
ATOM 1466 O O . TYR A 1 175 ? 4.979 -9.286 -15.668 1.00 91.38 175 TYR A O 1
ATOM 1474 N N . LYS A 1 176 ? 4.649 -11.507 -15.514 1.00 94.06 176 LYS A N 1
ATOM 1475 C CA . LYS A 1 176 ? 3.308 -11.405 -14.919 1.00 94.06 176 LYS A CA 1
ATOM 1476 C C . LYS A 1 176 ? 3.312 -10.618 -13.603 1.00 94.06 176 LYS A C 1
ATOM 1478 O O . LYS A 1 176 ? 2.395 -9.844 -13.384 1.00 94.06 176 LYS A O 1
ATOM 1483 N N . ASN A 1 177 ? 4.350 -10.754 -12.768 1.00 94.25 177 ASN A N 1
ATOM 1484 C CA . ASN A 1 177 ? 4.467 -9.998 -11.513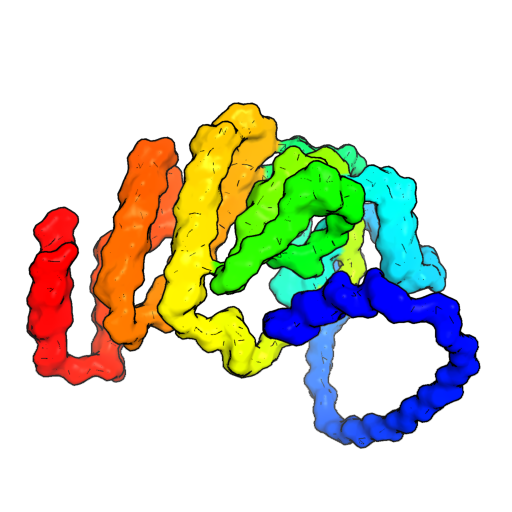 1.00 94.25 177 ASN A CA 1
ATOM 1485 C C . ASN A 1 177 ? 4.515 -8.500 -11.782 1.00 94.25 177 ASN A C 1
ATOM 1487 O O . ASN A 1 177 ? 3.796 -7.737 -11.151 1.00 94.25 177 ASN A O 1
ATOM 1491 N N . PHE A 1 178 ? 5.323 -8.091 -12.759 1.00 95.31 178 PHE A N 1
ATOM 1492 C CA . PHE A 1 178 ? 5.388 -6.695 -13.167 1.00 95.31 178 PHE A CA 1
ATOM 1493 C C . PHE A 1 178 ? 4.069 -6.222 -13.773 1.00 95.31 178 PHE A C 1
ATOM 1495 O O . PHE A 1 178 ? 3.553 -5.192 -13.361 1.00 95.31 178 PHE A O 1
ATOM 1502 N N . SER A 1 179 ? 3.524 -6.970 -14.736 1.00 96.56 179 SER A N 1
ATOM 1503 C CA . SER A 1 179 ? 2.319 -6.562 -15.459 1.00 96.56 179 SER A CA 1
ATOM 1504 C C . SER A 1 179 ? 1.115 -6.410 -14.530 1.00 96.56 179 SER A C 1
ATOM 1506 O O . SER A 1 179 ? 0.400 -5.417 -14.626 1.00 96.56 179 SER A O 1
ATOM 1508 N N . ASP A 1 180 ? 0.906 -7.363 -13.621 1.00 97.31 180 ASP A N 1
ATOM 1509 C CA . ASP A 1 180 ? -0.221 -7.332 -12.690 1.00 97.31 180 ASP A CA 1
ATOM 1510 C C . ASP A 1 180 ? -0.027 -6.265 -11.610 1.00 97.31 180 ASP A C 1
ATOM 1512 O O . ASP A 1 180 ? -0.946 -5.491 -11.355 1.00 97.31 180 ASP A O 1
ATOM 1516 N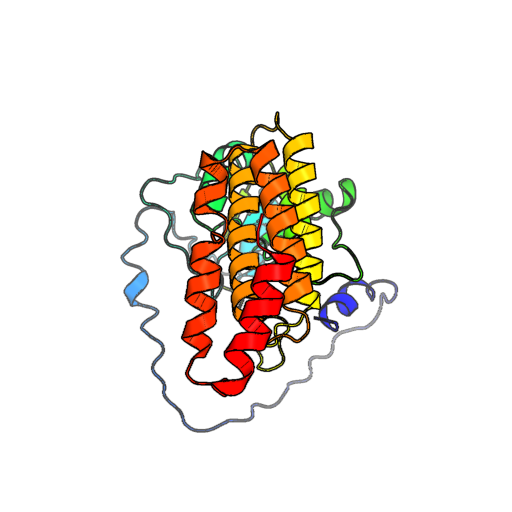 N . MET A 1 181 ? 1.174 -6.162 -11.022 1.00 97.38 181 MET A N 1
ATOM 1517 C CA . MET A 1 181 ? 1.464 -5.124 -10.029 1.00 97.38 181 MET A CA 1
ATOM 1518 C C . MET A 1 181 ? 1.306 -3.723 -10.630 1.00 97.38 181 MET A C 1
ATOM 1520 O O . MET A 1 181 ? 0.711 -2.852 -10.003 1.00 97.38 181 MET A O 1
ATOM 1524 N N . LEU A 1 182 ? 1.788 -3.507 -11.859 1.00 98.00 182 LEU A N 1
ATOM 1525 C CA . LEU A 1 182 ? 1.606 -2.244 -12.571 1.00 98.00 182 LEU A CA 1
ATOM 1526 C C . LEU A 1 182 ? 0.121 -1.955 -12.815 1.00 98.00 182 LEU A C 1
ATOM 1528 O O . LEU A 1 182 ? -0.322 -0.850 -12.537 1.00 98.00 182 LEU A O 1
ATOM 1532 N N . ALA A 1 183 ? -0.656 -2.939 -13.277 1.00 98.06 183 ALA A N 1
ATOM 1533 C CA . ALA A 1 183 ? -2.094 -2.770 -13.495 1.00 98.06 183 ALA A CA 1
ATOM 1534 C C . ALA A 1 183 ? -2.862 -2.486 -12.194 1.00 98.06 183 ALA A C 1
ATOM 1536 O O . ALA A 1 183 ? -3.890 -1.810 -12.207 1.00 98.06 183 ALA A O 1
ATOM 1537 N N . HIS A 1 184 ? -2.408 -3.017 -11.059 1.00 98.12 184 HIS A N 1
ATOM 1538 C CA . HIS A 1 184 ? -2.984 -2.685 -9.763 1.00 98.12 184 HIS A CA 1
ATOM 1539 C C . HIS A 1 184 ? -2.604 -1.278 -9.303 1.00 98.12 184 HIS A C 1
ATOM 1541 O O . HIS A 1 184 ? -3.478 -0.557 -8.832 1.00 98.12 184 HIS A O 1
ATOM 1547 N N . LEU A 1 185 ? -1.345 -0.868 -9.469 1.00 98.31 185 LEU A N 1
ATOM 1548 C CA . LEU A 1 185 ? -0.894 0.479 -9.112 1.00 98.31 185 LEU A CA 1
ATOM 1549 C C . LEU A 1 185 ? -1.514 1.555 -9.997 1.00 98.31 185 LEU A C 1
ATOM 1551 O O . LEU A 1 185 ? -1.850 2.615 -9.487 1.00 98.31 185 LEU A O 1
ATOM 1555 N N . ASP A 1 186 ? -1.712 1.273 -11.283 1.00 98.31 186 ASP A N 1
ATOM 1556 C CA . ASP A 1 186 ? -2.374 2.187 -12.210 1.00 98.31 186 ASP A CA 1
ATOM 1557 C C . ASP A 1 186 ? -3.805 2.501 -11.758 1.00 98.31 186 ASP A C 1
ATOM 1559 O O . ASP A 1 186 ? -4.136 3.664 -11.537 1.00 98.31 186 ASP A O 1
ATOM 1563 N N . ARG A 1 187 ? -4.592 1.460 -11.450 1.00 97.94 187 ARG A N 1
ATOM 1564 C CA . ARG A 1 187 ? -5.918 1.622 -10.828 1.00 97.94 187 ARG A CA 1
ATOM 1565 C C . ARG A 1 187 ? -5.847 2.248 -9.436 1.00 97.94 187 ARG A C 1
ATOM 1567 O O . ARG A 1 187 ? -6.758 2.955 -9.034 1.00 97.94 187 ARG A O 1
ATOM 1574 N N . GLY A 1 188 ? -4.784 1.973 -8.680 1.00 98.06 188 GLY A N 1
ATOM 1575 C CA . GLY A 1 188 ? -4.558 2.570 -7.365 1.00 98.06 188 GLY A CA 1
ATOM 1576 C C . GLY A 1 188 ? -4.334 4.081 -7.439 1.00 98.06 188 GLY A C 1
ATOM 1577 O O . GLY A 1 188 ? -4.791 4.806 -6.564 1.00 98.06 188 GLY A O 1
ATOM 1578 N N . VAL A 1 189 ? -3.681 4.567 -8.496 1.00 98.31 189 VAL A N 1
ATOM 1579 C CA . VAL A 1 189 ? -3.528 6.001 -8.767 1.00 98.31 189 VAL A CA 1
ATOM 1580 C C . VAL A 1 189 ? -4.865 6.627 -9.151 1.00 98.31 189 VAL A C 1
ATOM 1582 O O . VAL A 1 189 ? -5.195 7.680 -8.614 1.00 98.31 189 VAL A O 1
ATOM 1585 N N . ASP A 1 190 ? -5.654 5.968 -10.000 1.00 98.12 190 ASP A N 1
ATOM 1586 C CA . ASP A 1 190 ? -7.000 6.449 -10.349 1.00 98.12 190 ASP A CA 1
ATOM 1587 C C . ASP A 1 190 ? -7.892 6.527 -9.098 1.00 98.12 190 ASP A C 1
ATOM 1589 O O . ASP A 1 190 ? -8.515 7.552 -8.828 1.00 98.12 190 ASP A O 1
ATOM 1593 N N . PHE A 1 191 ? -7.823 5.509 -8.237 1.00 97.88 191 PHE A N 1
ATOM 1594 C CA . PHE A 1 191 ? -8.495 5.498 -6.941 1.00 97.88 191 PHE A CA 1
ATOM 1595 C C . PHE A 1 191 ? -8.073 6.666 -6.035 1.00 97.88 191 PHE A C 1
ATOM 1597 O O . PHE A 1 191 ? -8.917 7.225 -5.336 1.00 97.88 191 PHE A O 1
ATOM 1604 N N . LEU A 1 192 ? -6.795 7.069 -6.021 1.00 97.94 192 LEU A N 1
ATOM 1605 C CA . LEU A 1 192 ? -6.369 8.253 -5.261 1.00 97.94 192 LEU A CA 1
ATOM 1606 C C . LEU A 1 192 ? -7.028 9.526 -5.792 1.00 97.94 192 LEU A C 1
ATOM 1608 O O . LEU A 1 192 ? -7.489 10.342 -4.998 1.00 97.94 192 LEU A O 1
ATOM 1612 N N . VAL A 1 193 ? -7.098 9.683 -7.115 1.00 97.50 193 VAL A N 1
ATOM 1613 C CA . VAL A 1 193 ? -7.733 10.847 -7.750 1.00 97.50 193 VAL A CA 1
ATOM 1614 C C . VAL A 1 193 ? -9.216 10.920 -7.380 1.00 97.50 193 VAL A C 1
ATOM 1616 O O . VAL A 1 193 ? -9.693 11.976 -6.963 1.00 97.50 193 VAL A O 1
ATOM 1619 N N . GLU A 1 194 ? -9.924 9.791 -7.447 1.00 97.00 194 GLU A N 1
ATOM 1620 C CA . GLU A 1 194 ? -11.335 9.677 -7.055 1.00 97.00 194 GLU A CA 1
ATOM 1621 C C . GLU A 1 194 ? -11.570 9.981 -5.567 1.00 97.00 194 GLU A C 1
ATOM 1623 O O . GLU A 1 194 ? -12.635 10.462 -5.185 1.00 97.00 194 GLU A O 1
ATOM 1628 N N . ASN A 1 195 ? -10.574 9.725 -4.713 1.00 96.25 195 ASN A N 1
ATOM 1629 C CA . ASN A 1 195 ? -10.680 9.841 -3.257 1.00 96.25 195 ASN A CA 1
ATOM 1630 C C . ASN A 1 195 ? -9.844 10.995 -2.682 1.00 96.25 195 ASN A C 1
ATOM 1632 O O . ASN A 1 195 ? -9.497 10.971 -1.501 1.00 96.25 195 ASN A O 1
ATOM 1636 N N . LYS A 1 196 ? -9.559 12.032 -3.482 1.00 96.00 196 LYS A N 1
ATOM 1637 C CA . LYS A 1 196 ? -8.734 13.188 -3.079 1.00 96.00 196 LYS A CA 1
ATOM 1638 C C . LYS A 1 196 ? -9.215 13.910 -1.812 1.00 96.00 196 LYS A C 1
ATOM 1640 O O . LYS A 1 196 ? -8.408 14.472 -1.085 1.00 96.00 196 LYS A O 1
ATOM 1645 N N . ASN A 1 197 ? -10.523 13.871 -1.545 1.00 96.56 197 ASN A N 1
ATOM 1646 C CA . ASN A 1 197 ? -11.159 14.524 -0.395 1.00 96.56 197 ASN A CA 1
ATOM 1647 C C . ASN A 1 197 ? -11.307 13.587 0.819 1.00 96.56 197 ASN A C 1
ATOM 1649 O O . ASN A 1 197 ? -11.969 13.935 1.793 1.00 96.56 197 ASN A O 1
ATOM 1653 N N . SER A 1 198 ? -10.765 12.367 0.756 1.00 96.81 198 SER A N 1
ATOM 1654 C CA . SER A 1 198 ? -10.852 11.415 1.860 1.00 96.81 198 SER A CA 1
ATOM 1655 C C . SER A 1 198 ? -10.044 11.907 3.068 1.00 96.81 198 SER A C 1
ATOM 1657 O O . SER A 1 198 ? -8.901 12.331 2.883 1.00 96.81 198 SER A O 1
ATOM 1659 N N . PRO A 1 199 ? -10.552 11.774 4.310 1.00 97.25 199 PRO A N 1
ATOM 1660 C CA . PRO A 1 199 ? -9.788 12.136 5.508 1.00 97.25 199 PRO A CA 1
ATOM 1661 C C . PRO A 1 199 ? -8.508 11.303 5.674 1.00 97.25 199 PRO A C 1
ATOM 1663 O O . PRO A 1 199 ? -7.585 11.726 6.357 1.00 97.25 199 PRO A O 1
ATOM 1666 N N . ILE A 1 200 ? -8.425 10.143 5.012 1.00 97.62 200 ILE A N 1
ATOM 1667 C CA . ILE A 1 200 ? -7.251 9.263 5.020 1.00 97.62 200 ILE A CA 1
ATOM 1668 C C . ILE A 1 200 ? -6.372 9.407 3.764 1.00 97.62 200 ILE A C 1
ATOM 1670 O O . ILE A 1 200 ? -5.508 8.563 3.522 1.00 97.62 200 ILE A O 1
ATOM 1674 N N . TYR A 1 201 ? -6.582 10.440 2.935 1.00 97.81 201 TYR A N 1
ATOM 1675 C CA . TYR A 1 201 ? -5.892 10.592 1.647 1.00 97.81 201 TYR A CA 1
ATOM 1676 C C . TYR A 1 201 ? -4.360 10.582 1.772 1.00 97.81 201 TYR A C 1
ATOM 1678 O O . TYR A 1 201 ? -3.700 9.904 0.985 1.00 97.81 201 TYR A O 1
ATOM 1686 N N . GLY A 1 202 ? -3.793 11.265 2.774 1.00 96.81 202 GLY A N 1
ATOM 1687 C CA . GLY A 1 202 ? -2.341 11.290 3.006 1.00 96.81 202 GLY A CA 1
ATOM 1688 C C . GLY A 1 202 ? -1.761 9.887 3.217 1.00 96.81 202 GLY A C 1
ATOM 1689 O O . GLY A 1 202 ? -0.821 9.480 2.527 1.00 96.81 202 GLY A O 1
ATOM 1690 N N . GLY A 1 203 ? -2.408 9.081 4.063 1.00 97.38 203 GLY A N 1
ATOM 1691 C CA . GLY A 1 203 ? -2.053 7.675 4.251 1.00 97.38 203 GLY A CA 1
ATOM 1692 C C . GLY A 1 203 ? -2.266 6.818 2.999 1.00 97.38 203 GLY A C 1
ATOM 1693 O O . GLY A 1 203 ? -1.417 5.983 2.684 1.00 97.38 203 GLY A O 1
ATOM 1694 N N . LEU A 1 204 ? -3.343 7.043 2.232 1.00 98.25 204 LEU A N 1
ATOM 1695 C CA . LEU A 1 204 ? -3.596 6.302 0.988 1.00 98.25 204 LEU A CA 1
ATOM 1696 C C . LEU A 1 204 ? -2.497 6.593 -0.041 1.00 98.25 204 LEU A C 1
ATOM 1698 O O . LEU A 1 204 ? -1.984 5.672 -0.678 1.00 98.25 204 LEU A O 1
ATOM 1702 N N . GLN A 1 205 ? -2.099 7.860 -0.174 1.00 97.38 205 GLN A N 1
ATOM 1703 C CA . GLN A 1 205 ? -1.042 8.280 -1.085 1.00 97.38 205 GLN A CA 1
ATOM 1704 C C . GLN A 1 205 ? 0.292 7.622 -0.720 1.00 97.38 205 GLN A C 1
ATOM 1706 O O . GLN A 1 205 ? 0.928 7.019 -1.589 1.00 97.38 205 GLN A O 1
ATOM 1711 N N . LYS A 1 206 ? 0.693 7.664 0.559 1.00 96.12 206 LYS A N 1
ATOM 1712 C CA . LYS A 1 206 ? 1.911 6.980 1.026 1.00 96.12 206 LYS A CA 1
ATOM 1713 C C . LYS A 1 206 ? 1.849 5.478 0.772 1.00 96.12 206 LYS A C 1
ATOM 1715 O O . LYS A 1 206 ? 2.801 4.909 0.247 1.00 96.12 206 LYS A O 1
ATOM 1720 N N . PHE A 1 207 ? 0.707 4.850 1.049 1.00 97.44 207 PHE A N 1
ATOM 1721 C CA . PHE A 1 207 ? 0.516 3.417 0.840 1.00 97.44 207 PHE A CA 1
ATOM 1722 C C . PHE A 1 207 ? 0.701 3.017 -0.630 1.00 97.44 207 PHE A C 1
ATOM 1724 O O . PHE A 1 207 ? 1.368 2.023 -0.932 1.00 97.44 207 PHE A O 1
ATOM 1731 N N . VAL A 1 208 ? 0.157 3.798 -1.569 1.00 97.81 208 VAL A N 1
ATOM 1732 C CA . VAL A 1 208 ? 0.385 3.589 -3.007 1.00 97.81 208 VAL A CA 1
ATOM 1733 C C . VAL A 1 208 ? 1.861 3.798 -3.354 1.00 97.81 208 VAL A C 1
ATOM 1735 O O . VAL A 1 208 ? 2.444 2.954 -4.035 1.00 97.81 208 VAL A O 1
ATOM 1738 N N . PHE A 1 209 ? 2.495 4.866 -2.863 1.00 95.94 209 PHE A N 1
ATOM 1739 C CA . PHE A 1 209 ? 3.897 5.179 -3.168 1.00 95.94 209 PHE A CA 1
ATOM 1740 C C . PHE A 1 209 ? 4.871 4.108 -2.657 1.00 95.94 209 PHE A C 1
ATOM 1742 O O . PHE A 1 209 ? 5.771 3.703 -3.398 1.00 95.94 209 PHE A O 1
ATOM 1749 N N . ASP A 1 210 ? 4.650 3.560 -1.464 1.00 92.94 210 ASP A N 1
ATOM 1750 C CA . ASP A 1 210 ? 5.434 2.441 -0.931 1.00 92.94 210 ASP A CA 1
ATOM 1751 C C . ASP A 1 210 ? 5.350 1.204 -1.837 1.00 92.94 210 ASP A C 1
ATOM 1753 O O . ASP A 1 210 ? 6.350 0.529 -2.108 1.00 92.94 210 ASP A O 1
ATOM 1757 N N . ASN A 1 211 ? 4.165 0.932 -2.385 1.00 95.62 211 ASN A N 1
ATOM 1758 C CA . ASN A 1 211 ? 3.947 -0.182 -3.302 1.00 95.62 211 ASN A CA 1
ATOM 1759 C C . ASN A 1 211 ? 4.515 0.079 -4.711 1.00 95.62 211 ASN A C 1
ATOM 1761 O O . ASN A 1 211 ? 4.948 -0.867 -5.377 1.00 95.62 211 ASN A O 1
ATOM 1765 N N . ILE A 1 212 ? 4.640 1.338 -5.146 1.00 95.38 212 ILE A N 1
ATOM 1766 C CA . ILE A 1 212 ? 5.469 1.691 -6.315 1.00 95.38 212 ILE A CA 1
ATOM 1767 C C . ILE A 1 212 ? 6.948 1.379 -6.025 1.00 95.38 212 ILE A C 1
ATOM 1769 O O . ILE A 1 212 ? 7.654 0.832 -6.880 1.00 95.38 212 ILE A O 1
ATOM 1773 N N . GLY A 1 213 ? 7.411 1.621 -4.796 1.00 90.25 213 GLY A N 1
ATOM 1774 C CA . GLY A 1 213 ? 8.724 1.178 -4.324 1.00 90.25 213 GLY A CA 1
ATOM 1775 C C . GLY A 1 213 ? 8.921 -0.341 -4.429 1.00 90.25 213 GLY A C 1
ATOM 1776 O O . GLY A 1 213 ? 10.009 -0.805 -4.783 1.00 90.25 213 GLY A O 1
ATOM 1777 N N . TYR A 1 214 ? 7.869 -1.136 -4.214 1.00 90.25 214 TYR A N 1
ATOM 1778 C CA . TYR A 1 214 ? 7.911 -2.581 -4.451 1.00 90.25 214 TYR A CA 1
ATOM 1779 C C . TYR A 1 214 ? 7.946 -2.942 -5.947 1.00 90.25 214 TYR A C 1
ATOM 1781 O O . TYR A 1 214 ? 8.764 -3.777 -6.345 1.00 90.25 214 TYR A O 1
ATOM 1789 N N . LEU A 1 215 ? 7.158 -2.276 -6.801 1.00 94.12 215 LEU A N 1
ATOM 1790 C CA . LEU A 1 215 ? 7.225 -2.434 -8.265 1.00 94.12 215 LEU A CA 1
ATOM 1791 C C . LEU A 1 215 ? 8.644 -2.179 -8.796 1.00 94.12 215 LEU A C 1
ATOM 1793 O O . LEU A 1 215 ? 9.132 -2.907 -9.662 1.00 94.12 215 LEU A O 1
ATOM 1797 N N . ARG A 1 216 ? 9.346 -1.196 -8.226 1.00 87.94 216 ARG A N 1
ATOM 1798 C CA . ARG A 1 216 ? 10.757 -0.929 -8.518 1.00 87.94 216 ARG A CA 1
ATOM 1799 C C . ARG A 1 216 ? 11.652 -2.137 -8.224 1.00 87.94 216 ARG A C 1
ATOM 1801 O O . ARG A 1 216 ? 12.545 -2.443 -9.010 1.00 87.94 216 ARG A O 1
ATOM 1808 N N . SER A 1 217 ? 11.408 -2.851 -7.127 1.00 84.94 217 SER A N 1
ATOM 1809 C CA . SER A 1 217 ? 12.165 -4.067 -6.797 1.00 84.94 217 SER A CA 1
ATOM 1810 C C . SER A 1 217 ? 11.909 -5.203 -7.799 1.00 84.94 217 SER A C 1
ATOM 1812 O O . SER A 1 217 ? 12.838 -5.926 -8.159 1.00 84.94 217 SER A O 1
ATOM 1814 N N . ILE A 1 218 ? 10.676 -5.321 -8.310 1.00 89.50 218 ILE A N 1
ATOM 1815 C CA . ILE A 1 218 ? 10.322 -6.263 -9.381 1.00 89.50 218 ILE A CA 1
ATOM 1816 C C . ILE A 1 218 ? 11.055 -5.891 -10.675 1.00 89.50 218 ILE A C 1
ATOM 1818 O O . ILE A 1 218 ? 11.636 -6.766 -11.313 1.00 89.50 218 ILE A O 1
ATOM 1822 N N . LEU A 1 219 ? 11.068 -4.604 -11.039 1.00 86.44 219 LEU A N 1
ATOM 1823 C CA . LEU A 1 219 ? 11.761 -4.094 -12.225 1.00 86.44 219 LEU A CA 1
ATOM 1824 C C . LEU A 1 219 ? 13.246 -4.486 -12.223 1.00 86.44 219 LEU A C 1
ATOM 1826 O O . LEU A 1 219 ? 13.737 -5.015 -13.217 1.00 86.44 219 LEU A O 1
ATOM 1830 N N . VAL A 1 220 ? 13.939 -4.294 -11.096 1.00 82.00 220 VAL A N 1
ATOM 1831 C CA . VAL A 1 220 ? 15.359 -4.665 -10.945 1.00 82.00 220 VAL A CA 1
ATOM 1832 C C . VAL A 1 220 ? 15.574 -6.176 -11.083 1.00 82.00 220 VAL A C 1
ATOM 1834 O O . VAL A 1 220 ? 16.573 -6.606 -11.644 1.00 82.00 220 VAL A O 1
ATOM 1837 N N . ARG A 1 221 ? 14.633 -7.011 -10.631 1.00 82.88 221 ARG A N 1
ATOM 1838 C CA . ARG A 1 221 ? 14.731 -8.478 -10.774 1.00 82.88 221 ARG A CA 1
ATOM 1839 C C . ARG A 1 221 ? 14.426 -8.975 -12.186 1.00 82.88 221 ARG A C 1
ATOM 1841 O O . ARG A 1 221 ? 14.847 -10.066 -12.551 1.00 82.88 221 ARG A O 1
ATOM 1848 N N . LEU A 1 222 ? 13.704 -8.190 -12.983 1.00 84.12 222 LEU A N 1
ATOM 1849 C CA . LEU A 1 222 ? 13.351 -8.513 -14.369 1.00 84.12 222 LEU A CA 1
ATOM 1850 C C . LEU A 1 222 ? 14.296 -7.892 -15.396 1.00 84.12 222 LEU A C 1
ATOM 1852 O O . LEU A 1 222 ? 13.985 -7.878 -16.585 1.00 84.12 222 LEU A O 1
ATOM 1856 N N . TYR A 1 223 ? 15.446 -7.405 -14.954 1.00 74.81 223 TYR A N 1
ATOM 1857 C CA . TYR A 1 223 ? 16.389 -6.688 -15.796 1.00 74.81 223 TYR A CA 1
ATOM 1858 C C . TYR A 1 223 ? 16.875 -7.492 -17.009 1.00 74.81 223 TYR A C 1
ATOM 1860 O O . TYR A 1 223 ? 16.951 -6.974 -18.117 1.00 74.81 223 TYR A O 1
ATOM 1868 N N . PHE A 1 224 ? 17.118 -8.788 -16.806 1.00 71.25 224 PHE A N 1
ATOM 1869 C CA . PHE A 1 224 ? 17.540 -9.743 -17.837 1.00 71.25 224 PHE A CA 1
ATOM 1870 C C . PHE A 1 224 ? 16.366 -10.435 -18.548 1.00 71.25 224 PHE A C 1
ATOM 1872 O O . PHE A 1 224 ? 16.537 -11.426 -19.255 1.00 71.25 224 PHE A O 1
ATOM 1879 N N . SER A 1 225 ? 15.138 -9.960 -18.337 1.00 78.06 225 SER A N 1
ATOM 1880 C CA . SER A 1 225 ? 13.961 -10.526 -18.988 1.00 78.06 225 SER A CA 1
ATOM 1881 C C . SER A 1 225 ? 13.972 -10.206 -20.479 1.00 78.06 225 SER A C 1
ATOM 1883 O O . SER A 1 225 ? 14.143 -9.052 -20.867 1.00 78.06 225 SER A O 1
ATOM 1885 N N . LYS A 1 226 ? 13.612 -11.181 -21.321 1.00 80.00 226 LYS A N 1
ATOM 1886 C CA . LYS A 1 226 ? 13.322 -10.949 -22.751 1.00 80.00 226 LYS A CA 1
ATOM 1887 C C . LYS A 1 226 ? 12.260 -9.865 -23.003 1.00 80.00 226 LYS A C 1
ATOM 1889 O O . LYS A 1 226 ? 12.168 -9.327 -24.096 1.00 80.00 226 LYS A O 1
ATOM 1894 N N . ASN A 1 227 ? 11.463 -9.528 -21.983 1.00 82.50 227 ASN A N 1
ATOM 1895 C CA . ASN A 1 227 ? 10.428 -8.495 -22.041 1.00 82.50 227 ASN A CA 1
ATOM 1896 C C . ASN A 1 227 ? 10.905 -7.108 -21.562 1.00 82.50 227 ASN A C 1
ATOM 1898 O O . ASN A 1 227 ? 10.064 -6.229 -21.370 1.00 82.50 227 ASN A O 1
ATOM 1902 N N . ILE A 1 228 ? 12.206 -6.891 -21.323 1.00 81.38 228 ILE A N 1
ATOM 1903 C CA . ILE A 1 228 ? 12.726 -5.673 -20.673 1.00 81.38 228 ILE A CA 1
ATOM 1904 C C . ILE A 1 228 ? 12.307 -4.374 -21.376 1.00 81.38 228 ILE A C 1
ATOM 1906 O O . ILE A 1 228 ? 11.923 -3.416 -20.708 1.00 81.38 228 ILE A O 1
ATOM 1910 N N . ILE A 1 229 ? 12.268 -4.358 -22.712 1.00 80.62 229 ILE A N 1
ATOM 1911 C CA . ILE A 1 229 ? 11.846 -3.184 -23.496 1.00 80.62 229 ILE A CA 1
ATOM 1912 C C . ILE A 1 229 ? 10.382 -2.826 -23.195 1.00 80.62 229 ILE A C 1
ATOM 1914 O O . ILE A 1 229 ? 10.057 -1.671 -22.921 1.00 80.62 229 ILE A O 1
ATOM 1918 N N . VAL A 1 230 ? 9.491 -3.825 -23.194 1.00 88.00 230 VAL A N 1
ATOM 1919 C CA . VAL A 1 230 ? 8.060 -3.637 -22.903 1.00 88.00 230 VAL A CA 1
ATOM 1920 C C . VAL A 1 230 ? 7.849 -3.228 -21.446 1.00 88.00 230 VAL A C 1
ATOM 1922 O O . VAL A 1 230 ? 7.040 -2.344 -21.166 1.00 88.00 230 VAL A O 1
ATOM 1925 N N . ILE A 1 231 ? 8.580 -3.852 -20.518 1.00 89.38 231 ILE A N 1
ATOM 1926 C CA . ILE A 1 231 ? 8.553 -3.515 -19.090 1.00 89.38 231 ILE A CA 1
ATOM 1927 C C . ILE A 1 231 ? 8.914 -2.040 -18.894 1.00 89.38 231 ILE A C 1
ATOM 1929 O O . ILE A 1 231 ? 8.164 -1.303 -18.255 1.00 89.38 231 ILE A O 1
ATOM 1933 N N . TYR A 1 232 ? 10.028 -1.598 -19.478 1.00 86.88 232 TYR A N 1
ATOM 1934 C CA . TYR A 1 232 ? 10.506 -0.228 -19.342 1.00 86.88 232 TYR A CA 1
ATOM 1935 C C . TYR A 1 232 ? 9.502 0.775 -19.911 1.00 86.88 232 TYR A C 1
ATOM 1937 O O . TYR A 1 232 ? 9.123 1.718 -19.219 1.00 86.88 232 TYR A O 1
ATOM 1945 N N . ARG A 1 233 ? 9.016 0.551 -21.141 1.00 88.62 233 ARG A N 1
ATOM 1946 C CA . ARG A 1 233 ? 8.014 1.423 -21.778 1.00 88.62 233 ARG A CA 1
ATOM 1947 C C . ARG A 1 233 ? 6.793 1.623 -20.883 1.00 88.62 233 ARG A C 1
ATOM 1949 O O . ARG A 1 233 ? 6.400 2.756 -20.619 1.00 88.62 233 ARG A O 1
ATOM 1956 N N . LYS A 1 234 ? 6.242 0.527 -20.355 1.00 95.31 234 LYS A N 1
ATOM 1957 C CA . LYS A 1 234 ? 5.092 0.563 -19.444 1.00 95.31 234 LYS A CA 1
ATOM 1958 C C . LYS A 1 234 ? 5.411 1.280 -18.126 1.00 95.31 234 LYS A C 1
ATOM 1960 O O . LYS A 1 234 ? 4.621 2.100 -17.673 1.00 95.31 234 LYS A O 1
ATOM 1965 N N . TYR A 1 235 ? 6.574 1.016 -17.528 1.00 93.44 235 TYR A N 1
ATOM 1966 C CA . TYR A 1 235 ? 6.992 1.647 -16.273 1.00 93.44 235 TYR A CA 1
ATOM 1967 C C . TYR A 1 235 ? 7.157 3.168 -16.406 1.00 93.44 235 TYR A C 1
ATOM 1969 O O . TYR A 1 235 ? 6.682 3.911 -15.549 1.00 93.44 235 TYR A O 1
ATOM 1977 N N . PHE A 1 236 ? 7.798 3.651 -17.476 1.00 91.94 236 PHE A N 1
ATOM 1978 C CA . PHE A 1 236 ? 7.990 5.089 -17.687 1.00 91.94 236 PHE A CA 1
ATOM 1979 C C . PHE A 1 236 ? 6.714 5.802 -18.134 1.00 91.94 236 PHE A C 1
ATOM 1981 O O . PHE A 1 236 ? 6.489 6.929 -17.705 1.00 91.94 236 PHE A O 1
ATOM 1988 N N . SER A 1 237 ? 5.848 5.137 -18.904 1.00 95.06 237 SER A N 1
ATOM 1989 C CA . SER A 1 237 ? 4.502 5.644 -19.192 1.00 95.06 237 SER A CA 1
ATOM 1990 C C . SER A 1 237 ? 3.694 5.838 -17.901 1.00 95.06 237 SER A C 1
ATOM 1992 O O . SER A 1 237 ? 3.146 6.915 -17.668 1.00 95.06 237 SER A O 1
ATOM 1994 N N . PHE A 1 238 ? 3.720 4.852 -16.999 1.00 97.25 238 PHE A N 1
ATOM 1995 C CA . PHE A 1 238 ? 3.077 4.964 -15.690 1.00 97.25 238 PHE A CA 1
ATOM 1996 C C . PHE A 1 238 ? 3.705 6.058 -14.813 1.00 97.25 238 PHE A C 1
ATOM 1998 O O . PHE A 1 238 ? 2.990 6.866 -14.224 1.00 97.25 238 PHE A O 1
ATOM 2005 N N . LYS A 1 239 ? 5.042 6.160 -14.777 1.00 95.44 239 LYS A N 1
ATOM 2006 C CA . LYS A 1 239 ? 5.746 7.252 -14.086 1.00 95.44 239 LYS A CA 1
ATOM 2007 C C . LYS A 1 239 ? 5.282 8.624 -14.572 1.00 95.44 239 LYS A C 1
ATOM 2009 O O . LYS A 1 239 ? 5.104 9.530 -13.761 1.00 95.44 239 LYS A O 1
ATOM 2014 N N . GLU A 1 240 ? 5.115 8.780 -15.880 1.00 95.38 240 GLU A N 1
ATOM 2015 C CA . GLU A 1 240 ? 4.692 10.033 -16.493 1.00 95.38 240 GLU A CA 1
ATOM 2016 C C . GLU A 1 240 ? 3.244 10.384 -16.132 1.00 95.38 240 GLU A C 1
ATOM 2018 O O . GLU A 1 240 ? 2.979 11.521 -15.743 1.00 95.38 240 GLU A O 1
ATOM 2023 N N . LYS A 1 241 ? 2.329 9.402 -16.143 1.00 96.69 241 LYS A N 1
ATOM 2024 C CA . LYS A 1 241 ? 0.965 9.566 -15.607 1.00 96.69 241 LYS A CA 1
ATOM 2025 C C . LYS A 1 241 ? 1.006 10.071 -14.161 1.00 96.69 241 LYS A C 1
ATOM 2027 O O . LYS A 1 241 ? 0.425 11.111 -13.858 1.00 96.69 241 LYS A O 1
ATOM 2032 N N . CYS A 1 242 ? 1.764 9.407 -13.286 1.00 97.00 242 CYS A N 1
ATOM 2033 C CA . CYS A 1 242 ? 1.919 9.831 -11.892 1.00 97.00 242 CYS A CA 1
ATOM 2034 C C . CYS A 1 242 ? 2.510 11.243 -11.771 1.00 97.00 242 CYS A C 1
ATOM 2036 O O . CYS A 1 242 ? 2.067 12.024 -10.934 1.00 97.00 242 CYS A O 1
ATOM 2038 N N . ARG A 1 243 ? 3.501 11.594 -12.603 1.00 95.81 243 ARG A N 1
ATOM 2039 C CA . ARG A 1 243 ? 4.131 12.924 -12.602 1.00 95.81 243 ARG A CA 1
ATOM 2040 C C . ARG A 1 243 ? 3.129 14.025 -12.928 1.00 95.81 243 ARG A C 1
ATOM 2042 O O . ARG A 1 243 ? 3.182 15.070 -12.287 1.00 95.81 243 ARG A O 1
ATOM 2049 N N . LYS A 1 244 ? 2.234 13.795 -13.892 1.00 97.06 244 LYS A N 1
ATOM 2050 C CA . LYS A 1 244 ? 1.179 14.750 -14.264 1.00 97.06 244 LYS A CA 1
ATOM 2051 C C . LYS A 1 244 ? 0.167 14.964 -13.136 1.00 97.06 244 LYS A C 1
ATOM 2053 O O . LYS A 1 244 ? -0.280 16.085 -12.947 1.00 97.06 244 LYS A O 1
ATOM 2058 N N . ILE A 1 245 ? -0.149 13.915 -12.375 1.00 96.44 245 ILE A N 1
ATOM 2059 C CA . ILE A 1 245 ? -1.148 13.962 -11.296 1.00 96.44 245 ILE A CA 1
ATOM 2060 C C . ILE A 1 245 ? -0.571 14.564 -10.006 1.00 96.44 245 ILE A C 1
ATOM 2062 O O . ILE A 1 245 ? -1.182 15.439 -9.402 1.00 96.44 245 ILE A O 1
ATOM 2066 N N . PHE A 1 246 ? 0.603 14.101 -9.568 1.00 95.50 246 PHE A N 1
ATOM 2067 C CA . PHE A 1 246 ? 1.163 14.432 -8.248 1.00 95.50 246 PHE A CA 1
ATOM 2068 C C . PHE A 1 246 ? 2.311 15.452 -8.296 1.00 95.50 246 PHE A C 1
ATOM 2070 O O . PHE A 1 246 ? 2.825 15.871 -7.259 1.00 95.50 246 PHE A O 1
ATOM 2077 N N . GLY A 1 247 ? 2.752 15.838 -9.494 1.00 95.50 247 GLY A N 1
ATOM 2078 C CA . GLY A 1 247 ? 3.871 16.751 -9.698 1.00 95.50 247 GLY A CA 1
ATOM 2079 C C . GLY A 1 247 ? 5.249 16.090 -9.575 1.00 95.50 247 GLY A C 1
ATOM 2080 O O . GLY A 1 247 ? 5.450 15.028 -8.979 1.00 95.50 247 GLY A O 1
ATOM 2081 N N . ALA A 1 248 ? 6.261 16.749 -10.144 1.00 92.69 248 ALA A N 1
ATOM 2082 C CA . ALA A 1 248 ? 7.617 16.202 -10.224 1.00 92.69 248 ALA A CA 1
ATOM 2083 C C . ALA A 1 248 ? 8.289 16.009 -8.852 1.00 92.69 248 ALA A C 1
ATOM 2085 O O . ALA A 1 248 ? 9.042 15.049 -8.676 1.00 92.69 248 ALA A O 1
ATOM 2086 N N . LYS A 1 249 ? 8.012 16.894 -7.882 1.00 92.75 249 LYS A N 1
ATOM 2087 C CA . LYS A 1 249 ? 8.612 16.853 -6.537 1.00 92.75 249 LYS A CA 1
ATOM 2088 C C . LYS A 1 249 ? 8.217 15.583 -5.777 1.00 92.75 249 LYS A C 1
ATOM 2090 O O . LYS A 1 249 ? 9.091 14.938 -5.208 1.00 92.75 249 LYS A O 1
ATOM 2095 N N . ALA A 1 250 ? 6.940 15.198 -5.830 1.00 91.31 250 ALA A N 1
ATOM 2096 C CA . ALA A 1 250 ? 6.431 13.996 -5.168 1.00 91.31 250 ALA A CA 1
ATOM 2097 C C . ALA A 1 250 ? 6.907 12.701 -5.850 1.00 91.31 250 ALA A C 1
ATOM 2099 O O . ALA A 1 250 ? 7.218 11.722 -5.181 1.00 91.31 250 ALA A O 1
ATOM 2100 N N . ILE A 1 251 ? 7.012 12.697 -7.183 1.00 92.56 251 ILE A N 1
ATOM 2101 C CA . ILE A 1 251 ? 7.311 11.486 -7.968 1.00 92.56 251 ILE A CA 1
ATOM 2102 C C . ILE A 1 251 ? 8.803 11.168 -8.075 1.00 92.56 251 ILE A C 1
ATOM 2104 O O . ILE A 1 251 ? 9.176 9.997 -8.192 1.00 92.56 251 ILE A O 1
ATOM 2108 N N . ARG A 1 252 ? 9.678 12.179 -8.015 1.00 88.75 252 ARG A N 1
ATOM 2109 C CA . ARG A 1 252 ? 11.137 12.001 -8.099 1.00 88.75 252 ARG A CA 1
ATOM 2110 C C . ARG A 1 252 ? 11.700 10.963 -7.106 1.00 88.75 252 ARG A C 1
ATOM 2112 O O . ARG A 1 252 ? 12.475 10.132 -7.573 1.00 88.75 252 ARG A O 1
ATOM 2119 N N . PRO A 1 253 ? 11.352 10.959 -5.802 1.00 89.38 253 PRO A N 1
ATOM 2120 C CA . PRO A 1 253 ? 11.880 9.966 -4.859 1.00 89.38 253 PRO A CA 1
ATOM 2121 C C . PRO A 1 253 ? 11.255 8.568 -5.010 1.00 89.38 253 PRO A C 1
ATOM 2123 O O . PRO A 1 253 ? 11.852 7.583 -4.586 1.00 89.38 253 PRO A O 1
ATOM 2126 N N . VAL A 1 254 ? 10.071 8.465 -5.623 1.00 88.69 254 VAL A N 1
ATOM 2127 C CA . VAL A 1 254 ? 9.295 7.215 -5.700 1.00 88.69 254 VAL A CA 1
ATOM 2128 C C . VAL A 1 254 ? 9.753 6.325 -6.865 1.00 88.69 254 VAL A C 1
ATOM 2130 O O . VAL A 1 254 ? 9.774 5.098 -6.757 1.00 88.69 254 VAL A O 1
ATOM 2133 N N . PHE A 1 255 ? 10.163 6.928 -7.985 1.00 89.25 255 PHE A N 1
ATOM 2134 C CA . PHE A 1 255 ? 10.527 6.210 -9.209 1.00 89.25 255 PHE A CA 1
ATOM 2135 C C . PHE A 1 255 ? 12.016 6.327 -9.549 1.00 89.25 255 PHE A C 1
ATOM 2137 O O . PHE A 1 255 ? 12.598 7.407 -9.505 1.00 89.25 255 PHE A O 1
ATOM 2144 N N . ILE A 1 256 ? 12.608 5.244 -10.070 1.00 79.75 256 ILE A N 1
ATOM 2145 C CA . ILE A 1 256 ? 13.935 5.289 -10.715 1.00 79.75 256 ILE A CA 1
ATOM 2146 C C . ILE A 1 256 ? 13.947 6.330 -11.853 1.00 79.75 256 ILE A C 1
ATOM 2148 O O . ILE A 1 256 ? 13.020 6.410 -12.669 1.00 79.75 256 ILE A O 1
ATOM 2152 N N . GLY A 1 257 ? 14.993 7.159 -11.896 1.00 73.75 257 GLY A N 1
ATOM 2153 C CA . GLY A 1 257 ? 15.278 8.078 -13.003 1.00 73.75 257 GLY A CA 1
ATOM 2154 C C . GLY A 1 257 ? 15.822 7.351 -14.236 1.00 73.75 257 GLY A C 1
ATOM 2155 O O . GLY A 1 257 ? 16.478 6.323 -14.091 1.00 73.75 257 GLY A O 1
ATOM 2156 N N . LYS A 1 258 ? 15.600 7.893 -15.446 1.00 70.62 258 LYS A N 1
ATOM 2157 C CA . LYS A 1 258 ? 16.126 7.301 -16.695 1.00 70.62 258 LYS A CA 1
ATOM 2158 C C . LYS A 1 258 ? 17.637 7.028 -16.566 1.00 70.62 258 LYS A C 1
ATOM 2160 O O . LYS A 1 258 ? 18.066 5.900 -16.763 1.00 70.62 258 LYS A O 1
ATOM 2165 N N . THR A 1 259 ? 18.411 8.001 -16.083 1.00 66.12 259 THR A N 1
ATOM 2166 C CA . THR A 1 259 ? 19.868 7.894 -15.876 1.00 66.12 259 THR A CA 1
ATOM 2167 C C . THR A 1 259 ? 20.275 6.801 -14.886 1.00 66.12 259 THR A C 1
ATOM 2169 O O . THR A 1 259 ? 21.167 6.018 -15.181 1.00 66.12 259 THR A O 1
ATOM 2172 N N . ALA A 1 260 ? 19.600 6.683 -13.739 1.00 67.12 260 ALA A N 1
ATOM 2173 C CA . ALA A 1 260 ? 19.901 5.641 -12.751 1.00 67.12 260 ALA A CA 1
ATOM 2174 C C . ALA A 1 260 ? 19.625 4.229 -13.297 1.00 67.12 260 ALA A C 1
ATOM 2176 O O . ALA A 1 260 ? 20.354 3.288 -12.994 1.00 67.12 260 ALA A O 1
ATOM 2177 N N . PHE A 1 261 ? 18.608 4.083 -14.152 1.00 64.44 261 PHE A N 1
ATOM 2178 C CA . PHE A 1 261 ? 18.377 2.836 -14.876 1.00 64.44 261 PHE A CA 1
ATOM 2179 C C . PHE A 1 261 ? 19.488 2.561 -15.899 1.00 64.44 261 PHE A C 1
ATOM 2181 O O . PHE A 1 261 ? 19.988 1.441 -15.952 1.00 64.44 261 PHE A O 1
ATOM 2188 N N . ILE A 1 262 ? 19.903 3.576 -16.666 1.00 60.50 262 ILE A N 1
ATOM 2189 C CA . ILE A 1 262 ? 20.991 3.472 -17.653 1.00 60.50 262 ILE A CA 1
ATOM 2190 C C . ILE A 1 262 ? 22.327 3.150 -16.997 1.00 60.50 262 ILE A C 1
ATOM 2192 O O . ILE A 1 262 ? 23.120 2.452 -17.599 1.00 60.50 262 ILE A O 1
ATOM 2196 N N . ILE A 1 263 ? 22.590 3.630 -15.783 1.00 59.34 263 ILE A N 1
ATOM 2197 C CA . ILE A 1 263 ? 23.807 3.307 -15.025 1.00 59.34 263 ILE A CA 1
ATOM 2198 C C . ILE A 1 263 ? 23.721 1.895 -14.417 1.00 59.34 263 ILE A C 1
ATOM 2200 O O . ILE A 1 263 ? 24.740 1.225 -14.268 1.00 59.34 263 ILE A O 1
ATOM 2204 N N . GLY A 1 264 ? 22.512 1.389 -14.151 1.00 56.47 264 GLY A N 1
ATOM 2205 C CA . GLY A 1 264 ? 22.288 -0.020 -13.812 1.00 56.47 264 GLY A CA 1
ATOM 2206 C C . GLY A 1 264 ? 22.505 -0.985 -14.990 1.00 56.47 264 GLY A C 1
ATOM 2207 O O . GLY A 1 264 ? 22.904 -2.126 -14.764 1.00 56.47 264 GLY A O 1
ATOM 2208 N N . LEU A 1 265 ? 22.317 -0.523 -16.238 1.00 56.97 265 LEU A N 1
ATOM 2209 C CA . LEU A 1 265 ? 22.485 -1.315 -17.476 1.00 56.97 265 LEU A CA 1
ATOM 2210 C C . LEU A 1 265 ? 23.925 -1.819 -17.682 1.00 56.97 265 LEU A C 1
ATOM 2212 O O . LEU A 1 265 ? 24.086 -2.884 -18.258 1.00 56.97 265 LEU A O 1
ATOM 2216 N N . PRO A 1 266 ? 24.978 -1.096 -17.262 1.00 49.50 266 PRO A N 1
ATOM 2217 C CA . PRO A 1 266 ? 26.361 -1.554 -17.291 1.00 49.50 266 PRO A CA 1
ATOM 2218 C C . PRO A 1 266 ? 26.865 -2.216 -16.000 1.00 49.50 266 PRO A C 1
ATOM 2220 O O . PRO A 1 266 ? 27.978 -2.720 -16.014 1.00 49.50 266 PRO A O 1
ATOM 2223 N N . ILE A 1 267 ? 26.099 -2.336 -14.910 1.00 50.88 267 ILE A N 1
ATOM 2224 C CA . ILE A 1 267 ? 26.458 -3.311 -13.845 1.00 50.88 267 ILE A CA 1
ATOM 2225 C C . ILE A 1 267 ? 26.260 -4.762 -14.357 1.00 50.88 267 ILE A C 1
ATOM 2227 O O . ILE A 1 267 ? 26.820 -5.724 -13.845 1.00 50.88 267 ILE A O 1
ATOM 2231 N N . LEU A 1 268 ? 25.577 -4.886 -15.496 1.00 47.75 268 LEU A N 1
ATOM 2232 C CA . LEU A 1 268 ? 25.515 -6.024 -16.412 1.00 47.75 268 LEU A CA 1
ATOM 2233 C C . LEU A 1 268 ? 26.834 -6.331 -17.164 1.00 47.75 268 LEU A C 1
ATOM 2235 O O . LEU A 1 268 ? 26.900 -7.337 -17.871 1.00 47.75 268 LEU A O 1
ATOM 2239 N N . ARG A 1 269 ? 27.878 -5.489 -17.037 1.00 46.91 269 ARG A N 1
ATOM 2240 C CA . ARG A 1 269 ? 29.191 -5.638 -17.713 1.00 46.91 269 ARG A CA 1
ATOM 2241 C C . ARG A 1 269 ? 29.926 -6.943 -17.385 1.00 46.91 269 ARG A C 1
ATOM 2243 O O . ARG A 1 269 ? 30.852 -7.291 -18.101 1.00 46.91 269 ARG A O 1
ATOM 2250 N N . LEU A 1 270 ? 29.520 -7.660 -16.337 1.00 51.00 270 LEU A N 1
ATOM 2251 C CA . LEU A 1 270 ? 30.115 -8.940 -15.940 1.00 51.00 270 LEU A CA 1
ATOM 2252 C C . LEU A 1 270 ? 29.487 -10.166 -16.634 1.00 51.00 270 LEU A C 1
ATOM 2254 O O . LEU A 1 270 ? 30.001 -11.265 -16.464 1.00 51.00 270 LEU A O 1
ATOM 2258 N N . LEU A 1 271 ? 28.384 -10.015 -17.387 1.00 48.59 271 LEU A N 1
ATOM 2259 C CA . LEU A 1 271 ? 27.597 -11.155 -17.901 1.00 48.59 271 LEU A CA 1
ATOM 2260 C C . LEU A 1 271 ? 27.192 -11.071 -19.388 1.00 48.59 271 LEU A C 1
ATOM 2262 O O . LEU A 1 271 ? 26.575 -12.010 -19.887 1.00 48.59 271 LEU A O 1
ATOM 2266 N N . VAL A 1 272 ? 27.507 -9.988 -20.112 1.00 51.97 272 VAL A N 1
ATOM 2267 C CA . VAL A 1 272 ? 27.152 -9.833 -21.540 1.00 51.97 272 VAL A CA 1
ATOM 2268 C C . VAL A 1 272 ? 28.409 -9.623 -22.393 1.00 51.97 272 VAL A C 1
ATOM 2270 O O . VAL A 1 272 ? 29.188 -8.722 -22.080 1.00 51.97 272 VAL A O 1
ATOM 2273 N N . PRO A 1 273 ? 28.605 -10.400 -23.481 1.00 57.62 273 PRO A N 1
ATOM 2274 C CA . PRO A 1 273 ? 29.735 -10.227 -24.389 1.00 57.62 273 PRO A CA 1
ATOM 2275 C C . PRO A 1 273 ? 29.820 -8.794 -24.945 1.00 57.62 273 PRO A C 1
ATOM 2277 O O . PRO A 1 273 ? 28.801 -8.269 -25.412 1.00 57.62 273 PRO A O 1
ATOM 2280 N N . PRO A 1 274 ? 31.016 -8.173 -24.979 1.00 57.25 274 PRO A N 1
ATOM 2281 C CA . PRO A 1 274 ? 31.216 -6.803 -25.466 1.00 57.25 274 PRO A CA 1
ATOM 2282 C C . PRO A 1 274 ? 30.638 -6.534 -26.864 1.00 57.25 274 PRO A C 1
ATOM 2284 O O . PRO A 1 274 ? 30.175 -5.431 -27.141 1.00 57.25 274 PRO A O 1
ATOM 2287 N N . MET A 1 275 ? 30.583 -7.553 -27.727 1.00 55.06 275 MET A N 1
ATOM 2288 C CA . MET A 1 275 ? 30.034 -7.454 -29.084 1.00 55.06 275 MET A CA 1
ATOM 2289 C C . MET A 1 275 ? 28.540 -7.102 -29.150 1.00 55.06 275 MET A C 1
ATOM 2291 O O . MET A 1 275 ? 28.098 -6.547 -30.150 1.00 55.06 275 MET A O 1
ATOM 2295 N N . LEU A 1 276 ? 27.747 -7.386 -28.111 1.00 54.88 276 LEU A N 1
ATOM 2296 C CA . LEU A 1 276 ? 26.313 -7.055 -28.096 1.00 54.88 276 LEU A CA 1
ATOM 2297 C C . LEU A 1 276 ? 26.037 -5.615 -27.634 1.00 54.88 276 LEU A C 1
ATOM 2299 O O . LEU A 1 276 ? 24.907 -5.131 -27.739 1.00 54.88 276 LEU A O 1
ATOM 2303 N N . TYR A 1 277 ? 27.058 -4.903 -27.148 1.00 57.22 277 TYR A N 1
ATOM 2304 C CA . TYR A 1 277 ? 26.929 -3.546 -26.620 1.00 57.22 277 TYR A CA 1
ATOM 2305 C C . TYR A 1 277 ? 26.415 -2.519 -27.648 1.00 57.22 277 TYR A C 1
ATOM 2307 O O . TYR A 1 277 ? 25.489 -1.776 -27.306 1.00 57.22 277 TYR A O 1
ATOM 2315 N N . PRO A 1 278 ? 26.911 -2.475 -28.903 1.00 57.84 278 PRO A N 1
ATOM 2316 C CA . PRO A 1 278 ? 26.419 -1.529 -29.904 1.00 57.84 278 PRO A CA 1
ATOM 2317 C C . PRO A 1 278 ? 24.950 -1.771 -30.262 1.00 57.84 278 PRO A C 1
ATOM 2319 O O . PRO A 1 278 ? 24.193 -0.816 -30.389 1.00 57.84 278 PRO A O 1
ATOM 2322 N N . ALA A 1 279 ? 24.517 -3.035 -30.339 1.00 55.06 279 ALA A N 1
ATOM 2323 C CA . ALA A 1 279 ? 23.130 -3.391 -30.637 1.00 55.06 279 ALA A CA 1
ATOM 2324 C C . ALA A 1 279 ? 22.177 -3.001 -29.495 1.00 55.06 279 ALA A C 1
ATOM 2326 O O . ALA A 1 279 ? 21.129 -2.404 -29.737 1.00 55.06 279 ALA A O 1
ATOM 2327 N N . ILE A 1 280 ? 22.561 -3.259 -28.239 1.00 55.62 280 ILE A N 1
ATOM 2328 C CA . ILE A 1 280 ? 21.789 -2.838 -27.059 1.00 55.62 280 ILE A CA 1
ATOM 2329 C C . ILE A 1 280 ? 21.719 -1.306 -26.985 1.00 55.62 280 ILE A C 1
ATOM 2331 O O . ILE A 1 280 ? 20.646 -0.751 -26.749 1.00 55.62 280 ILE A O 1
ATOM 2335 N N . LYS A 1 281 ? 22.838 -0.615 -27.232 1.00 54.75 281 LYS A N 1
ATOM 2336 C CA . LYS A 1 281 ? 22.916 0.852 -27.257 1.00 54.75 281 LYS A CA 1
ATOM 2337 C C . LYS A 1 281 ? 22.090 1.457 -28.398 1.00 54.75 281 LYS A C 1
ATOM 2339 O O . LYS A 1 281 ? 21.418 2.456 -28.169 1.00 54.75 281 LYS A O 1
ATOM 2344 N N . ALA A 1 282 ? 22.071 0.838 -29.578 1.00 56.59 282 ALA A N 1
ATOM 2345 C CA . ALA A 1 282 ? 21.286 1.282 -30.730 1.00 56.59 282 ALA A CA 1
ATOM 2346 C C . ALA A 1 282 ? 19.778 1.071 -30.524 1.00 56.59 282 ALA A C 1
ATOM 2348 O O . ALA A 1 282 ? 18.992 1.980 -30.781 1.00 56.59 282 ALA A O 1
ATOM 2349 N N . VAL A 1 283 ? 19.360 -0.082 -29.982 1.00 55.34 283 VAL A N 1
ATOM 2350 C CA . VAL A 1 283 ? 17.968 -0.318 -29.551 1.00 55.34 283 VAL A CA 1
ATOM 2351 C C . VAL A 1 283 ? 17.566 0.705 -28.487 1.00 55.34 283 VAL A C 1
ATOM 2353 O O . VAL A 1 283 ? 16.460 1.237 -28.519 1.00 55.34 283 VAL A O 1
ATOM 2356 N N . TYR A 1 284 ? 18.477 1.019 -27.565 1.00 54.97 284 TYR A N 1
ATOM 2357 C CA . TYR A 1 284 ? 18.246 1.999 -26.515 1.00 54.97 284 TYR A CA 1
ATOM 2358 C C . TYR A 1 284 ? 18.075 3.423 -27.067 1.00 54.97 284 TYR A C 1
ATOM 2360 O O . TYR A 1 284 ? 17.086 4.080 -26.755 1.00 54.97 284 TYR A O 1
ATOM 2368 N N . GLN A 1 285 ? 18.994 3.889 -27.915 1.00 55.78 285 GLN A N 1
ATOM 2369 C CA . GLN A 1 285 ? 18.903 5.202 -28.556 1.00 55.78 285 GLN A CA 1
ATOM 2370 C C . GLN A 1 285 ? 17.624 5.302 -29.392 1.00 55.78 285 GLN A C 1
ATOM 2372 O O . GLN A 1 285 ? 16.840 6.212 -29.179 1.00 55.78 285 GLN A O 1
ATOM 2377 N N . LYS A 1 286 ? 17.320 4.291 -30.211 1.00 53.75 286 LYS A N 1
ATOM 2378 C CA . LYS A 1 286 ? 16.118 4.252 -31.058 1.00 53.75 286 LYS A CA 1
ATOM 2379 C C . LYS A 1 286 ? 14.789 4.335 -30.292 1.00 53.75 286 LYS A C 1
ATOM 2381 O O . LYS A 1 286 ? 13.793 4.764 -30.865 1.00 53.75 286 LYS A O 1
ATOM 2386 N N . PHE A 1 287 ? 14.731 3.887 -29.036 1.00 46.94 287 PHE A N 1
ATOM 2387 C CA . PHE A 1 287 ? 13.480 3.843 -28.267 1.00 46.94 287 PHE A CA 1
ATOM 2388 C C . PHE A 1 287 ? 13.380 4.858 -27.131 1.00 46.94 287 PHE A C 1
ATOM 2390 O O . PHE A 1 287 ? 12.282 5.035 -26.600 1.00 46.94 287 PHE A O 1
ATOM 2397 N N . PHE A 1 288 ? 14.489 5.479 -26.728 1.00 48.56 288 PHE A N 1
ATOM 2398 C CA . PHE A 1 288 ? 14.550 6.299 -25.517 1.00 48.56 288 PHE A CA 1
ATOM 2399 C C . PHE A 1 288 ? 15.234 7.657 -25.702 1.00 48.56 288 PHE A C 1
ATOM 2401 O O . PHE A 1 288 ? 15.384 8.370 -24.708 1.00 48.56 288 PHE A O 1
ATOM 2408 N N . SER A 1 289 ? 15.628 8.033 -26.925 1.00 44.25 289 SER A N 1
ATOM 2409 C CA . SER A 1 289 ? 16.038 9.404 -27.246 1.00 44.25 289 SER A CA 1
ATOM 2410 C C . SER A 1 289 ? 14.824 10.293 -27.536 1.00 44.25 289 SER A C 1
ATOM 2412 O O . SER A 1 289 ? 14.584 10.636 -28.685 1.00 44.25 289 SER A O 1
ATOM 2414 N N . GLU A 1 290 ? 14.084 10.620 -26.474 1.00 40.97 290 GLU A N 1
ATOM 2415 C CA . GLU A 1 290 ? 13.276 11.842 -26.281 1.00 40.97 290 GLU A CA 1
ATOM 2416 C C . GLU A 1 290 ? 13.234 12.166 -24.774 1.00 40.97 290 GLU A C 1
ATOM 2418 O O . GLU A 1 290 ? 12.940 11.259 -23.940 1.00 40.97 290 GLU A O 1
#

InterPro domains:
  IPR029044 Nucleotide-diphospho-sugar transferases [SSF53448] (109-183)

Organism: Neisseria meningitidis (strain alpha14) (NCBI:txid662598)

Secondary structure (DSSP, 8-state):
-TTTTTSSS--SS-------------------------TTGGGGS-TTS------SSHHHHHHHHHHHTT-SEEE--BTTB--PPPTT---TT-BHHHHHHHHHHTTSS-S-GGGEEE-HHHHHHTT--PPTT-S-THHHHHHHHGGG--BEEE--S--B-----TT-TTTS--HHHHHHHHHHHHHHHHHHHHTTT-TTHHHHHHHHHHHHHHHHHHHHHTTT-TTHHHHHHHHHHHHHHHHHHHHHHHHTTTS--HHHHHHHTTGGGGTS-GGGHHHHHHHHHHHH--